Protein AF-A0A0W8D5J4-F1 (afdb_monomer_lite)

pLDDT: mean 82.24, std 21.21, range [25.16, 98.38]

InterPro domains:
  IPR007214 YbaK/aminoacyl-tRNA synthetase-associated domain [PF04073] (29-161)
  IPR036754 YbaK/aminoacyl-tRNA synthetase-associated domain superfamily [G3DSA:3.90.960.10] (4-179)
  IPR036754 YbaK/aminoacyl-tRNA synthetase-associated domain superfamily [SSF55826] (12-174)
  IPR040285 Prolyl-tRNA editing protein ProX/PRXD1 [PTHR31423] (13-216)
  IPR045864 Class II Aminoacyl-tRNA synthetase/Biotinyl protein ligase (BPL) and lipoyl protein ligase (LPL) [G3DSA:3.30.930.10] (197-295)
  IPR045864 Class II Aminoacyl-tRNA synthetase/Biotinyl protein ligase (BPL) and lipoyl protein ligase (LPL) [SSF55681] (216-292)

Secondary structure (DSSP, 8-state):
-PPPPHHHHHHHHHHHHHHTT--EEEEE-----SHHHHHHHHTTSSSEE-EEEEEEETTTEEEEEEE-TT----HHHHHHHHHHTT-S-S----EEPPHHHIIIII---TT---GGGGGG-TT--EEEEEEHHHHTSSEEEE-SSSTTEEEEEEHHHHHHHHHHTT---EEE-SSS-------------PPP----------------S-SS-TTT-HHHHHHHHHHHTTSEEE-SSTT-EEE-HHHHHHHHHHHHHHHHHHHHTT-------S---HHHHHHTTTT-TT-------

Organism: Phytophthora nicotianae (NCBI:txid4792)

Sequence (297 aa):
MATLDKSVADVEVAAALTSLSIAYEKHEHRELPTTEDVIAELSHLPGLSTKNLVFKDKKEGLFLVTAAPTTVVDTKKLGARLHAAGIGGKKWNLRFATEDVLANTLKVTKGSVSPLCVMHDAKNEVRFVLDKALLDTTQVNCHPLRNDQTYSIKSDDLLKFVKHYNHEPIVVDFAAQTEEPSAATEKTKAPKAKKEEKKKPVEQKANEGMSVTKKENFADWYTDAITKSGMIDYYDVSGCYILRPYSYEIWERVQQFLDRNLKAIGVKNCYFPMFVTKEKLEKEKDHLEGLPPKWPG

Structure (mmCIF, N/CA/C/O backbone):
data_AF-A0A0W8D5J4-F1
#
_entry.id   AF-A0A0W8D5J4-F1
#
loop_
_atom_site.group_PDB
_atom_site.id
_atom_site.type_symbol
_atom_site.label_atom_id
_atom_site.label_alt_id
_atom_site.label_comp_id
_atom_site.label_asym_id
_atom_site.label_entity_id
_atom_site.label_seq_id
_atom_site.pdbx_PDB_ins_code
_atom_site.Cartn_x
_atom_site.Cartn_y
_atom_site.Cartn_z
_atom_site.occupancy
_atom_site.B_iso_or_equiv
_atom_site.auth_seq_id
_atom_site.auth_comp_id
_atom_site.auth_asym_id
_atom_site.auth_atom_id
_atom_site.pdbx_PDB_model_num
ATOM 1 N N . MET A 1 1 ? 12.040 16.976 1.560 1.00 51.62 1 MET A N 1
ATOM 2 C CA . MET A 1 1 ? 11.360 17.213 2.856 1.00 51.62 1 MET A CA 1
ATOM 3 C C . MET A 1 1 ? 11.409 15.922 3.660 1.00 51.62 1 MET A C 1
ATOM 5 O O . MET A 1 1 ? 11.516 14.872 3.043 1.00 51.62 1 MET A O 1
ATOM 9 N N . ALA A 1 2 ? 11.405 15.996 4.992 1.00 61.75 2 ALA A N 1
ATOM 10 C CA . ALA A 1 2 ? 11.472 14.816 5.859 1.00 61.75 2 ALA A CA 1
ATOM 11 C C . ALA A 1 2 ? 10.090 14.157 6.012 1.00 61.75 2 ALA A C 1
ATOM 13 O O . ALA A 1 2 ? 9.075 14.853 6.014 1.00 61.75 2 ALA A O 1
ATOM 14 N N . THR A 1 3 ? 10.060 12.829 6.127 1.00 71.38 3 THR A N 1
ATOM 15 C CA . THR A 1 3 ? 8.864 12.062 6.506 1.00 71.38 3 THR A CA 1
ATOM 16 C C . THR A 1 3 ? 8.499 12.320 7.964 1.00 71.38 3 THR A C 1
ATOM 18 O O . THR A 1 3 ? 9.352 12.739 8.749 1.00 71.38 3 THR A O 1
ATOM 21 N N . LEU A 1 4 ? 7.242 12.070 8.330 1.00 76.81 4 LEU A N 1
ATOM 22 C CA . LEU A 1 4 ? 6.790 12.258 9.707 1.00 76.81 4 LEU A CA 1
ATOM 23 C C . LEU A 1 4 ? 7.476 11.279 10.662 1.00 76.81 4 LEU A C 1
ATOM 25 O O . LEU A 1 4 ? 7.650 10.100 10.353 1.00 76.81 4 LEU A O 1
ATOM 29 N N . ASP A 1 5 ? 7.843 11.786 11.837 1.00 85.94 5 ASP A N 1
ATOM 30 C CA . ASP A 1 5 ? 8.209 10.945 12.970 1.00 85.94 5 ASP A CA 1
ATOM 31 C C . ASP A 1 5 ? 6.976 10.166 13.451 1.00 85.94 5 ASP A C 1
ATOM 33 O O . ASP A 1 5 ? 5.854 10.677 13.424 1.00 85.94 5 ASP A O 1
ATOM 37 N N . LYS A 1 6 ? 7.181 8.933 13.922 1.00 84.75 6 LYS A N 1
ATOM 38 C CA . LYS A 1 6 ? 6.097 8.047 14.361 1.00 84.75 6 LYS A CA 1
ATOM 39 C C . LYS A 1 6 ? 5.224 8.661 15.468 1.00 84.75 6 LYS A C 1
ATOM 41 O O . LYS A 1 6 ? 4.015 8.441 15.486 1.00 84.75 6 LYS A O 1
ATOM 46 N N . SER A 1 7 ? 5.813 9.413 16.399 1.00 82.38 7 SER A N 1
ATOM 47 C CA . SER A 1 7 ? 5.063 10.076 17.476 1.00 82.38 7 SER A CA 1
ATOM 48 C C . SER A 1 7 ? 4.185 11.211 16.950 1.00 82.38 7 SER A C 1
ATOM 50 O O . SER A 1 7 ? 3.049 11.361 17.390 1.00 82.38 7 SER A O 1
ATOM 52 N N . VAL A 1 8 ? 4.677 11.957 15.959 1.00 89.06 8 VAL A N 1
ATOM 53 C CA . VAL A 1 8 ? 3.930 13.045 15.316 1.00 89.06 8 VAL A CA 1
ATOM 54 C C . VAL A 1 8 ? 2.792 12.478 14.469 1.00 89.06 8 VAL A C 1
ATOM 56 O O . VAL A 1 8 ? 1.669 12.960 14.566 1.00 89.06 8 VAL A O 1
ATOM 59 N N . ALA A 1 9 ? 3.059 11.409 13.716 1.00 89.38 9 ALA A N 1
ATOM 60 C CA . ALA A 1 9 ? 2.069 10.695 12.914 1.00 89.38 9 ALA A CA 1
ATOM 61 C C . ALA A 1 9 ? 0.840 10.250 13.733 1.00 89.38 9 ALA A C 1
ATOM 63 O O . ALA A 1 9 ? -0.290 10.534 13.340 1.00 89.38 9 ALA A O 1
ATOM 64 N N . ASP A 1 10 ? 1.060 9.608 14.888 1.00 90.06 10 ASP A N 1
ATOM 65 C CA . ASP A 1 10 ? -0.017 9.135 15.776 1.00 90.06 10 ASP A CA 1
ATOM 66 C C . ASP A 1 10 ? -0.898 10.304 16.258 1.00 90.06 10 ASP A C 1
ATOM 68 O O . ASP A 1 10 ? -2.124 10.257 16.168 1.00 90.06 10 ASP A O 1
ATOM 72 N N . VAL A 1 11 ? -0.266 11.398 16.698 1.00 93.69 11 VAL A N 1
ATOM 73 C CA . VAL A 1 11 ? -0.964 12.593 17.196 1.00 93.69 11 VAL A CA 1
ATOM 74 C C . VAL A 1 11 ? -1.754 13.293 16.089 1.00 93.69 11 VAL A C 1
ATOM 76 O O . VAL A 1 11 ? -2.905 13.671 16.310 1.00 93.69 11 VAL A O 1
ATOM 79 N N . GLU A 1 12 ? -1.166 13.463 14.903 1.00 95.62 12 GLU A N 1
ATOM 80 C CA . GLU A 1 12 ? -1.829 14.114 13.768 1.00 95.62 12 GLU A CA 1
ATOM 81 C C . GLU A 1 12 ? -3.056 13.321 13.303 1.00 95.62 12 GLU A C 1
ATOM 83 O O . GLU A 1 12 ? -4.129 13.901 13.121 1.00 95.62 12 GLU A O 1
ATOM 88 N N . VAL A 1 13 ? -2.936 11.995 13.179 1.00 96.81 13 VAL A N 1
ATOM 89 C CA . VAL A 1 13 ? -4.056 11.125 12.792 1.00 96.81 13 VAL A CA 1
ATOM 90 C C . VAL A 1 13 ? -5.159 11.140 13.848 1.00 96.81 13 VAL A C 1
ATOM 92 O O . VAL A 1 13 ? -6.331 11.320 13.511 1.00 96.81 13 VAL A O 1
ATOM 95 N N . ALA A 1 14 ? -4.807 10.998 15.128 1.00 96.81 14 ALA A N 1
ATOM 96 C CA . ALA A 1 14 ? -5.767 11.052 16.226 1.00 96.81 14 ALA A CA 1
ATOM 97 C C . ALA A 1 14 ? -6.532 12.386 16.256 1.00 96.81 14 ALA A C 1
ATOM 99 O O . ALA A 1 14 ? -7.757 12.405 16.429 1.00 96.81 14 ALA A O 1
ATOM 100 N N . ALA A 1 15 ? -5.829 13.505 16.049 1.00 97.50 15 ALA A N 1
ATOM 101 C CA . ALA A 1 15 ? -6.429 14.833 15.977 1.00 97.50 15 ALA A CA 1
ATOM 102 C C . ALA A 1 15 ? -7.377 14.967 14.774 1.00 97.50 15 ALA A C 1
ATOM 104 O O . ALA A 1 15 ? -8.493 15.469 14.930 1.00 97.50 15 ALA A O 1
ATOM 105 N N . ALA A 1 16 ? -6.977 14.467 13.600 1.00 97.81 16 ALA A N 1
ATOM 106 C CA . ALA A 1 16 ? -7.809 14.459 12.401 1.00 97.81 16 ALA A CA 1
ATOM 107 C C . ALA A 1 16 ? -9.109 13.667 12.611 1.00 97.81 16 ALA A C 1
ATOM 109 O O . ALA A 1 16 ? -10.197 14.206 12.402 1.00 97.81 16 ALA A O 1
ATOM 110 N N . LEU A 1 17 ? -9.025 12.428 13.107 1.00 98.00 17 LEU A N 1
ATOM 111 C CA . LEU A 1 17 ? -10.203 11.597 13.390 1.00 98.00 17 LEU A CA 1
ATOM 112 C C . LEU A 1 17 ? -11.131 12.256 14.420 1.00 98.00 17 LEU A C 1
ATOM 114 O O . LEU A 1 17 ? -12.344 12.323 14.209 1.00 98.00 17 LEU A O 1
ATOM 118 N N . THR A 1 18 ? -10.561 12.831 15.482 1.00 97.75 18 THR A N 1
ATOM 119 C CA . THR A 1 18 ? -11.323 13.554 16.513 1.00 97.75 18 THR A CA 1
ATOM 120 C C . THR A 1 18 ? -12.059 14.760 15.926 1.00 97.75 18 THR A C 1
ATOM 122 O O . THR A 1 18 ? -13.250 14.933 16.181 1.00 97.75 18 THR A O 1
ATOM 125 N N . SER A 1 19 ? -11.392 15.563 15.088 1.00 97.88 19 SER A N 1
ATOM 126 C CA . SER A 1 19 ? -11.999 16.736 14.434 1.00 97.88 19 SER A CA 1
ATOM 127 C C . SER A 1 19 ? -13.197 16.379 13.547 1.00 97.88 19 SER A C 1
ATOM 129 O O . SER A 1 19 ? -14.119 17.177 13.388 1.00 97.88 19 SER A O 1
ATOM 131 N N . LEU A 1 20 ? -13.221 15.149 13.026 1.00 97.94 20 LEU A N 1
ATOM 132 C CA . LEU A 1 20 ? -14.300 14.619 12.198 1.00 97.94 20 LEU A CA 1
ATOM 133 C C . LEU A 1 20 ? -15.342 13.841 13.000 1.00 97.94 20 LEU A C 1
ATOM 135 O O . LEU A 1 20 ? -16.300 13.336 12.412 1.00 97.94 20 LEU A O 1
ATOM 139 N N . SER A 1 21 ? -15.195 13.755 14.325 1.00 97.94 21 SER A N 1
ATOM 140 C CA . SER A 1 21 ? -16.027 12.910 15.188 1.00 97.94 21 SER A CA 1
ATOM 141 C C . SER A 1 21 ? -16.046 11.448 14.720 1.00 97.94 21 SER A C 1
ATOM 143 O O . SER A 1 21 ? -17.102 10.818 14.680 1.00 97.94 21 SER A O 1
ATOM 145 N N . ILE A 1 22 ? -14.888 10.934 14.301 1.00 98.19 22 ILE A N 1
ATOM 146 C CA . ILE A 1 22 ? -14.688 9.530 13.937 1.00 98.19 22 ILE A CA 1
ATOM 147 C C . ILE A 1 22 ? -14.129 8.802 15.158 1.00 98.19 22 ILE A C 1
ATOM 149 O O . ILE A 1 22 ? -13.057 9.144 15.659 1.00 98.19 22 ILE A O 1
ATOM 153 N N . ALA A 1 23 ? -14.867 7.803 15.638 1.00 97.25 23 ALA A N 1
ATOM 154 C CA . ALA A 1 23 ? -14.398 6.931 16.706 1.00 97.25 23 ALA A CA 1
ATOM 155 C C . ALA A 1 23 ? -13.373 5.930 16.159 1.00 97.25 23 ALA A C 1
ATOM 157 O O . ALA A 1 23 ? -13.531 5.422 15.047 1.00 97.25 23 ALA A O 1
ATOM 158 N N . TYR 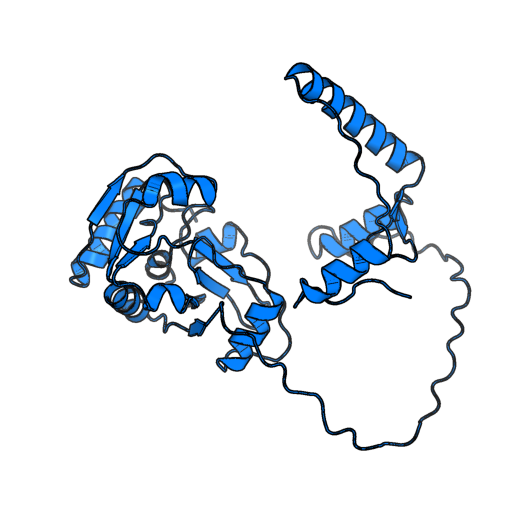A 1 24 ? -12.345 5.636 16.951 1.00 97.50 24 TYR A N 1
ATOM 159 C CA . TYR A 1 24 ? -11.328 4.651 16.609 1.00 97.50 24 TYR A CA 1
ATOM 160 C C . TYR A 1 24 ? -10.867 3.881 17.847 1.00 97.50 24 TYR A C 1
ATOM 162 O O . TYR A 1 24 ? -10.867 4.423 18.954 1.00 97.50 24 TYR A O 1
ATOM 170 N N . GLU A 1 25 ? -10.447 2.633 17.651 1.00 97.19 25 GLU A N 1
ATOM 171 C CA . GLU A 1 25 ? -9.725 1.855 18.663 1.00 97.19 25 GLU A CA 1
ATOM 172 C C . GLU A 1 25 ? -8.254 1.736 18.263 1.00 97.19 25 GLU A C 1
ATOM 174 O O . GLU A 1 25 ? -7.928 1.526 17.093 1.00 97.19 25 GLU A O 1
ATOM 179 N N . LYS A 1 26 ? -7.357 1.901 19.236 1.00 96.12 26 LYS A N 1
ATOM 180 C CA . LYS A 1 26 ? -5.909 1.846 19.032 1.00 96.12 26 LYS A CA 1
ATOM 181 C C . LYS A 1 26 ? -5.364 0.503 19.507 1.00 96.12 26 LYS A C 1
ATOM 183 O O . LYS A 1 26 ? -5.584 0.115 20.652 1.00 96.12 26 LYS A O 1
ATOM 188 N N . HIS A 1 27 ? -4.583 -0.147 18.651 1.00 95.19 27 HIS A N 1
ATOM 189 C CA . HIS A 1 27 ? -3.898 -1.404 18.938 1.00 95.19 27 HIS A CA 1
ATOM 190 C C . HIS A 1 27 ? -2.399 -1.242 18.687 1.00 95.19 27 HIS A C 1
ATOM 192 O O . HIS A 1 27 ? -1.981 -0.860 17.592 1.00 95.19 27 HIS A O 1
ATOM 198 N N . GLU A 1 28 ? -1.585 -1.521 19.701 1.00 94.25 28 GLU A N 1
ATOM 199 C CA . GLU A 1 28 ? -0.125 -1.507 19.582 1.00 94.25 28 GLU A CA 1
ATOM 200 C C . GLU A 1 28 ? 0.393 -2.903 19.254 1.00 94.25 28 GLU A C 1
ATOM 202 O O . GLU A 1 28 ? -0.108 -3.898 19.779 1.00 94.25 28 GLU A O 1
ATOM 207 N N . HIS A 1 29 ? 1.396 -2.974 18.386 1.00 92.62 29 HIS A N 1
ATOM 208 C CA . HIS A 1 29 ? 2.019 -4.230 17.991 1.00 92.62 29 HIS A CA 1
ATOM 209 C C . HIS A 1 29 ? 3.463 -3.988 17.537 1.00 92.62 29 HIS A C 1
ATOM 211 O O . HIS A 1 29 ? 3.902 -2.857 17.334 1.00 92.62 29 HIS A O 1
ATOM 217 N N . ARG A 1 30 ? 4.246 -5.054 17.375 1.00 91.06 30 ARG A N 1
ATOM 218 C CA . ARG A 1 30 ? 5.572 -4.932 16.742 1.00 91.06 30 ARG A CA 1
ATOM 219 C C . ARG A 1 30 ? 5.418 -4.629 15.250 1.00 91.06 30 ARG A C 1
ATOM 221 O O . ARG A 1 30 ? 4.353 -4.830 14.682 1.00 91.06 30 ARG A O 1
ATOM 228 N N . GLU A 1 31 ? 6.482 -4.202 14.581 1.00 90.38 31 GLU A N 1
ATOM 229 C CA . GLU A 1 31 ? 6.434 -4.042 13.123 1.00 90.38 31 GLU A CA 1
ATOM 230 C C . GLU A 1 31 ? 6.192 -5.392 12.426 1.00 90.38 31 GLU A C 1
ATOM 232 O O . GLU A 1 31 ? 6.879 -6.375 12.717 1.00 90.38 31 GLU A O 1
ATOM 237 N N . LEU A 1 32 ? 5.221 -5.425 11.505 1.00 86.62 32 LEU A N 1
ATOM 238 C CA . LEU A 1 32 ? 4.779 -6.627 10.785 1.00 86.62 32 LEU A CA 1
ATOM 239 C C . LEU A 1 32 ? 5.198 -6.522 9.311 1.00 86.62 32 LEU A C 1
ATOM 241 O O . LEU A 1 32 ? 4.513 -5.868 8.522 1.00 86.62 32 LEU A O 1
ATOM 245 N N . PRO A 1 33 ? 6.352 -7.091 8.918 1.00 78.38 33 PRO A N 1
ATOM 246 C CA . PRO A 1 33 ? 6.926 -6.862 7.595 1.00 78.38 33 PRO A CA 1
ATOM 247 C C . PRO A 1 33 ? 6.212 -7.621 6.469 1.00 78.38 33 PRO A C 1
ATOM 249 O O . PRO A 1 33 ? 6.350 -7.234 5.305 1.00 78.38 33 PRO A O 1
ATOM 252 N N . THR A 1 34 ? 5.480 -8.696 6.779 1.00 82.88 34 THR A N 1
ATOM 253 C CA . THR A 1 34 ? 4.799 -9.534 5.780 1.00 82.88 34 THR A CA 1
ATOM 254 C C . THR A 1 34 ? 3.281 -9.522 5.939 1.00 82.88 34 THR A C 1
ATOM 256 O O . THR A 1 34 ? 2.738 -9.171 6.985 1.00 82.88 34 THR A O 1
ATOM 259 N N . THR A 1 35 ? 2.570 -9.912 4.876 1.00 78.56 35 THR A N 1
ATOM 260 C CA . THR A 1 35 ? 1.102 -10.031 4.919 1.00 78.56 35 THR A CA 1
ATOM 261 C C . THR A 1 35 ? 0.680 -11.151 5.869 1.00 78.56 35 THR A C 1
ATOM 263 O O . THR A 1 35 ? -0.319 -11.031 6.573 1.00 78.56 35 THR A O 1
ATOM 266 N N . GLU A 1 36 ? 1.467 -12.220 5.917 1.00 84.69 36 GLU A N 1
ATOM 267 C CA . GLU A 1 36 ? 1.295 -13.357 6.807 1.00 84.69 36 GLU A CA 1
ATOM 268 C C . GLU A 1 36 ? 1.414 -12.934 8.277 1.00 84.69 36 GLU A C 1
ATOM 270 O O . GLU A 1 36 ? 0.565 -13.322 9.078 1.00 84.69 36 GLU A O 1
ATOM 275 N N . ASP A 1 37 ? 2.388 -12.081 8.616 1.00 86.00 37 ASP A N 1
ATOM 276 C CA . ASP A 1 37 ? 2.539 -11.530 9.972 1.00 86.00 37 ASP A CA 1
ATOM 277 C C . ASP A 1 37 ? 1.325 -10.679 10.371 1.00 86.00 37 ASP A C 1
ATOM 279 O O . ASP A 1 37 ? 0.801 -10.824 11.474 1.00 86.00 37 ASP A O 1
ATOM 283 N N . VAL A 1 38 ? 0.836 -9.832 9.455 1.00 84.94 38 VAL A N 1
ATOM 284 C CA . VAL A 1 38 ? -0.368 -9.007 9.667 1.00 84.94 38 VAL A CA 1
ATOM 285 C C . VAL A 1 38 ? -1.589 -9.877 9.951 1.00 84.94 38 VAL A C 1
ATOM 287 O O . VAL A 1 38 ? -2.331 -9.605 10.892 1.00 84.94 38 VAL A O 1
ATOM 290 N N . ILE A 1 39 ? -1.801 -10.935 9.167 1.00 85.38 39 ILE A N 1
ATOM 291 C CA . ILE A 1 39 ? -2.929 -11.852 9.367 1.00 85.38 39 ILE A CA 1
ATOM 292 C C . ILE A 1 39 ? -2.773 -12.607 10.692 1.00 85.38 39 ILE A C 1
ATOM 294 O O . ILE A 1 39 ? -3.728 -12.701 11.461 1.00 85.38 39 ILE A O 1
ATOM 298 N N . ALA A 1 40 ? -1.583 -13.130 10.985 1.00 88.88 40 ALA A N 1
ATOM 299 C CA . ALA A 1 40 ? -1.342 -13.901 12.198 1.00 88.88 40 ALA A CA 1
ATOM 300 C C . ALA A 1 40 ? -1.547 -13.063 13.469 1.00 88.88 40 ALA A C 1
ATOM 302 O O . ALA A 1 40 ? -2.176 -13.532 14.414 1.00 88.88 40 ALA A O 1
ATOM 303 N N . GLU A 1 41 ? -1.049 -11.825 13.486 1.00 89.62 41 GLU A N 1
ATOM 304 C CA . GLU A 1 41 ? -1.069 -10.983 14.682 1.00 89.62 41 GLU A CA 1
ATOM 305 C C . GLU A 1 41 ? -2.395 -10.232 14.848 1.00 89.62 41 GLU A C 1
ATOM 307 O O . GLU A 1 41 ? -2.874 -10.100 15.971 1.00 89.62 41 GLU A O 1
ATOM 312 N N . LEU A 1 42 ? -3.036 -9.793 13.757 1.00 90.50 42 LEU A N 1
ATOM 313 C CA . LEU A 1 42 ? -4.210 -8.908 13.810 1.00 90.50 42 LEU A CA 1
ATOM 314 C C . LEU A 1 42 ? -5.546 -9.586 13.461 1.00 90.50 42 LEU A C 1
ATOM 316 O O . LEU A 1 42 ? -6.578 -8.928 13.524 1.00 90.50 42 LEU A O 1
ATOM 320 N N . SER A 1 43 ? -5.575 -10.886 13.140 1.00 88.44 43 SER A N 1
ATOM 321 C CA . SER A 1 43 ? -6.825 -11.617 12.817 1.00 88.44 43 SER A CA 1
ATOM 322 C C . SER A 1 43 ? -7.861 -11.662 13.944 1.00 88.44 43 SER A C 1
ATOM 324 O O . SER A 1 43 ? -9.025 -11.964 13.691 1.00 88.44 43 SER A O 1
ATOM 326 N N . HIS A 1 44 ? -7.455 -11.376 15.182 1.00 90.69 44 HIS A N 1
ATOM 327 C CA . HIS A 1 44 ? -8.359 -11.271 16.325 1.00 90.69 44 HIS A CA 1
ATOM 328 C C . HIS A 1 44 ? -9.168 -9.962 16.330 1.00 90.69 44 HIS A C 1
ATOM 330 O O . HIS A 1 44 ? -10.170 -9.875 17.041 1.00 90.69 44 HIS A O 1
ATOM 336 N N . LEU A 1 45 ? -8.739 -8.947 15.570 1.00 92.19 45 LEU A N 1
ATOM 337 C CA . LEU A 1 45 ? -9.458 -7.685 15.440 1.00 92.19 45 LEU A CA 1
ATOM 338 C C . LEU A 1 45 ? -10.662 -7.855 14.506 1.00 92.19 45 LEU A C 1
ATOM 340 O O . LEU A 1 45 ? -10.546 -8.515 13.470 1.00 92.19 45 LEU A O 1
ATOM 344 N N . PRO A 1 46 ? -11.819 -7.252 14.826 1.00 92.00 46 PRO A N 1
ATOM 345 C CA . PRO A 1 46 ? -12.969 -7.293 13.938 1.00 92.00 46 PRO A CA 1
ATOM 346 C C . PRO A 1 46 ? -12.677 -6.553 12.624 1.00 92.00 46 PRO A C 1
ATOM 348 O O . PRO A 1 46 ? -11.906 -5.593 12.579 1.00 92.00 46 PRO A O 1
ATOM 351 N N . GLY A 1 47 ? -13.326 -6.994 11.546 1.00 92.62 47 GLY A N 1
ATOM 352 C CA . GLY A 1 47 ? -13.169 -6.379 10.231 1.00 92.62 47 GLY A CA 1
ATOM 353 C C . GLY A 1 47 ? -11.945 -6.866 9.454 1.00 92.62 47 GLY A C 1
ATOM 354 O O . GLY A 1 47 ? -11.435 -7.960 9.691 1.00 92.62 47 GLY A O 1
ATOM 355 N N . LEU A 1 48 ? -11.495 -6.068 8.482 1.00 94.12 48 LEU A N 1
ATOM 356 C CA . LEU A 1 48 ? -10.347 -6.405 7.634 1.00 94.12 48 LEU A CA 1
ATOM 357 C C . LEU A 1 48 ? -9.215 -5.391 7.776 1.00 94.12 48 LEU A C 1
ATOM 359 O O . LEU A 1 48 ? -9.415 -4.181 7.673 1.00 94.12 48 LEU A O 1
ATOM 363 N N . SER A 1 49 ? -7.993 -5.899 7.936 1.00 95.00 49 SER A N 1
ATOM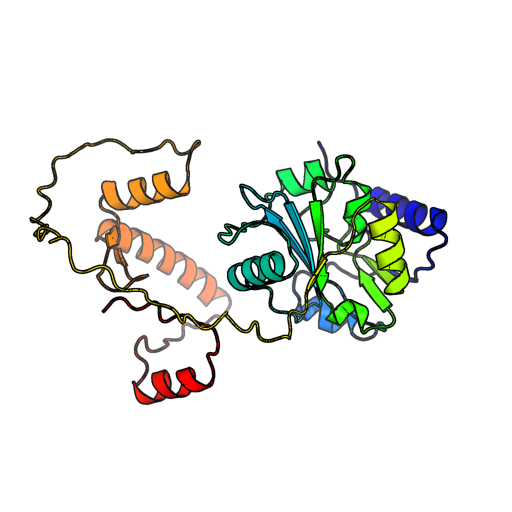 364 C CA . SER A 1 49 ? -6.788 -5.080 7.804 1.00 95.00 49 SER A CA 1
ATOM 365 C C . SER A 1 49 ? -6.606 -4.592 6.372 1.00 95.00 49 SER A C 1
ATOM 367 O O . SER A 1 49 ? -6.988 -5.256 5.413 1.00 95.00 49 SER A O 1
ATOM 369 N N . THR A 1 50 ? -5.991 -3.430 6.212 1.00 95.31 50 THR A N 1
ATOM 370 C CA . THR A 1 50 ? -5.734 -2.838 4.899 1.00 95.31 50 THR A CA 1
ATOM 371 C C . THR A 1 50 ? -4.280 -3.023 4.491 1.00 95.31 50 THR A C 1
ATOM 373 O O . THR A 1 50 ? -3.364 -2.848 5.292 1.00 95.31 50 THR A O 1
ATOM 376 N N . LYS A 1 51 ? -4.056 -3.322 3.212 1.00 94.12 51 LYS A N 1
ATOM 377 C CA . LYS A 1 51 ? -2.768 -3.115 2.552 1.00 94.12 51 LYS A CA 1
ATOM 378 C C . LYS A 1 51 ? -2.887 -1.986 1.546 1.00 94.12 51 LYS A C 1
ATOM 380 O O . LYS A 1 51 ? -3.927 -1.808 0.912 1.00 94.12 51 LYS A O 1
ATOM 385 N N . ASN A 1 52 ? -1.797 -1.249 1.383 1.00 96.25 52 ASN A N 1
ATOM 386 C CA . ASN A 1 52 ? -1.801 -0.009 0.625 1.00 96.25 52 ASN A CA 1
ATOM 387 C C . ASN A 1 52 ? -0.675 -0.007 -0.404 1.00 96.25 52 ASN A C 1
ATOM 389 O O . ASN A 1 52 ? 0.491 -0.229 -0.074 1.00 96.25 52 ASN A O 1
ATOM 393 N N . LEU A 1 53 ? -1.031 0.238 -1.662 1.00 96.25 53 LEU A N 1
ATOM 394 C CA . LEU A 1 53 ? -0.112 0.267 -2.794 1.00 96.25 53 LEU A CA 1
ATOM 395 C C . LEU A 1 53 ? -0.236 1.621 -3.482 1.00 96.25 53 LEU A C 1
ATOM 397 O O . LEU A 1 53 ? -1.329 2.009 -3.886 1.00 96.25 53 LEU A O 1
ATOM 401 N N . VAL A 1 54 ? 0.881 2.327 -3.652 1.00 97.56 54 VAL A N 1
ATOM 402 C CA . VAL A 1 54 ? 0.887 3.593 -4.390 1.00 97.56 54 VAL A CA 1
ATOM 403 C C . VAL A 1 54 ? 1.481 3.370 -5.770 1.00 97.56 54 VAL A C 1
ATOM 405 O O . VAL A 1 54 ? 2.650 2.996 -5.905 1.00 97.56 54 VAL A O 1
ATOM 408 N N . PHE A 1 55 ? 0.674 3.613 -6.796 1.00 97.38 55 PHE A N 1
ATOM 409 C CA . PHE A 1 55 ? 1.086 3.549 -8.188 1.00 97.38 55 PHE A CA 1
ATOM 410 C C . PHE A 1 55 ? 1.151 4.939 -8.811 1.00 97.38 55 PHE A C 1
ATOM 412 O O . PHE A 1 55 ? 0.455 5.868 -8.414 1.00 97.38 55 PHE A O 1
ATOM 419 N N . LYS A 1 56 ? 1.984 5.060 -9.835 1.00 96.19 56 LYS A N 1
ATOM 420 C CA . LYS A 1 56 ? 2.109 6.216 -10.705 1.00 96.19 56 LYS A CA 1
ATOM 421 C C . LYS A 1 56 ? 1.928 5.767 -12.143 1.00 96.19 56 LYS A C 1
ATOM 423 O O . LYS A 1 56 ? 2.638 4.876 -12.613 1.00 96.19 56 LYS A O 1
ATOM 428 N N . ASP A 1 57 ? 1.017 6.422 -12.842 1.00 95.25 57 ASP A N 1
ATOM 429 C CA . ASP A 1 57 ? 0.931 6.401 -14.294 1.00 95.25 57 ASP A CA 1
ATOM 430 C C . ASP A 1 57 ? 1.485 7.718 -14.863 1.00 95.25 57 ASP A C 1
ATOM 432 O O . ASP A 1 57 ? 1.404 8.778 -14.241 1.00 95.25 57 ASP A O 1
ATOM 436 N N . LYS A 1 58 ? 2.075 7.666 -16.062 1.00 90.81 58 LYS A N 1
ATOM 437 C CA . LYS A 1 58 ? 2.660 8.852 -16.709 1.00 90.81 58 LYS A CA 1
ATOM 438 C C . LYS A 1 58 ? 1.605 9.893 -17.101 1.00 90.81 58 LYS A C 1
ATOM 440 O O . LYS A 1 58 ? 1.924 11.077 -17.137 1.00 90.81 58 LYS A O 1
ATOM 445 N N . LYS A 1 59 ? 0.404 9.451 -17.470 1.00 91.88 59 LYS A N 1
ATOM 446 C CA . LYS A 1 59 ? -0.698 10.296 -17.944 1.00 91.88 59 LYS A CA 1
ATOM 447 C C . LYS A 1 59 ? -1.750 10.501 -16.868 1.00 91.88 59 LYS A C 1
ATOM 449 O O . LYS A 1 59 ? -2.241 11.610 -16.719 1.00 91.88 59 LYS A O 1
ATOM 454 N N . GLU A 1 60 ? -2.078 9.437 -16.142 1.00 93.12 60 GLU A N 1
ATOM 455 C CA . GLU A 1 60 ? -3.219 9.436 -15.223 1.00 93.12 60 GLU A CA 1
ATOM 456 C C . GLU A 1 60 ? -2.868 9.856 -13.788 1.00 93.12 60 GLU A C 1
ATOM 458 O O . GLU A 1 60 ? -3.771 10.050 -12.980 1.00 93.12 60 GLU A O 1
ATOM 463 N N . GLY A 1 61 ? -1.581 10.044 -13.476 1.00 94.12 61 GLY A N 1
ATOM 464 C CA . GLY A 1 61 ? -1.136 10.571 -12.185 1.00 94.12 61 GLY A CA 1
ATOM 465 C C . GLY A 1 61 ? -0.913 9.494 -11.125 1.00 94.12 61 GLY A C 1
ATOM 466 O O . GLY A 1 61 ? -0.462 8.388 -11.437 1.00 94.12 61 GLY A O 1
ATOM 467 N N . LEU A 1 62 ? -1.146 9.849 -9.860 1.00 97.25 62 LEU A N 1
ATOM 468 C CA . LEU A 1 62 ? -0.904 8.983 -8.707 1.00 97.25 62 LEU A CA 1
ATOM 469 C C . LEU A 1 62 ? -2.184 8.280 -8.259 1.00 97.25 62 LEU A C 1
ATOM 471 O O . LEU A 1 62 ? -3.269 8.852 -8.297 1.00 97.25 62 LEU A O 1
ATOM 475 N N . PHE A 1 63 ? -2.032 7.044 -7.798 1.00 98.00 63 PHE A N 1
ATOM 476 C CA . PHE A 1 63 ? -3.114 6.205 -7.303 1.00 98.00 63 PHE A CA 1
ATOM 477 C C . PHE A 1 63 ? -2.714 5.592 -5.970 1.00 98.00 63 PHE A C 1
ATOM 479 O O . PHE A 1 63 ? -1.691 4.911 -5.906 1.00 98.00 63 PHE A O 1
ATOM 486 N N . LEU A 1 64 ? -3.526 5.789 -4.935 1.00 98.38 64 LEU A N 1
ATOM 487 C CA . LEU A 1 64 ? -3.428 5.059 -3.673 1.00 98.38 64 LEU A CA 1
ATOM 488 C C . LEU A 1 64 ? -4.489 3.964 -3.684 1.00 98.38 64 LEU A C 1
ATOM 490 O O . LEU A 1 64 ? -5.677 4.259 -3.629 1.00 98.38 64 LEU A O 1
ATOM 494 N N . VAL A 1 65 ? -4.050 2.714 -3.795 1.00 98.19 65 VAL A N 1
ATOM 495 C CA . VAL A 1 65 ? -4.912 1.532 -3.796 1.00 98.19 65 VAL A CA 1
ATOM 496 C C . VAL A 1 65 ? -4.924 0.926 -2.402 1.00 98.19 65 VAL A C 1
ATOM 498 O O . VAL A 1 65 ? -3.903 0.403 -1.953 1.00 98.19 65 VAL A O 1
ATOM 501 N N . THR A 1 66 ? -6.080 0.969 -1.750 1.00 98.06 66 THR A N 1
ATOM 502 C CA . THR A 1 66 ? -6.336 0.369 -0.439 1.00 98.06 66 THR A CA 1
ATOM 503 C C . THR A 1 66 ? -7.172 -0.893 -0.624 1.00 98.06 66 THR A C 1
ATOM 505 O O . THR A 1 66 ? -8.292 -0.830 -1.131 1.00 98.06 66 THR A O 1
ATOM 508 N N . ALA A 1 67 ? -6.617 -2.046 -0.245 1.00 96.50 67 ALA A N 1
ATOM 509 C CA . ALA A 1 67 ? -7.226 -3.359 -0.457 1.00 96.50 67 ALA A CA 1
ATOM 510 C C . ALA A 1 67 ? -7.086 -4.280 0.760 1.00 96.50 67 ALA A C 1
ATOM 512 O O . ALA A 1 67 ? -6.269 -4.015 1.644 1.00 96.50 67 ALA A O 1
ATOM 513 N N . ALA A 1 68 ? -7.855 -5.371 0.807 1.00 93.69 68 ALA A N 1
ATOM 514 C CA . ALA A 1 68 ? -7.671 -6.394 1.837 1.00 93.69 68 ALA A CA 1
ATOM 515 C C . ALA A 1 68 ? -6.301 -7.092 1.681 1.00 93.69 68 ALA A C 1
ATOM 517 O O . ALA A 1 68 ? -5.740 -7.123 0.576 1.00 93.69 68 ALA A O 1
ATOM 518 N N . PRO A 1 69 ? -5.727 -7.691 2.742 1.00 90.62 69 PRO A N 1
ATOM 519 C CA . PRO A 1 69 ? -4.349 -8.175 2.717 1.00 90.62 69 PRO A CA 1
ATOM 520 C C . PRO A 1 69 ? -4.178 -9.319 1.707 1.00 90.62 69 PRO A C 1
ATOM 522 O O . PRO A 1 69 ? -3.180 -9.382 0.988 1.00 90.62 69 PRO A O 1
ATOM 525 N N . THR A 1 70 ? -5.207 -10.150 1.551 1.00 89.19 70 THR A N 1
ATOM 526 C CA . THR A 1 70 ? -5.258 -11.281 0.615 1.00 89.19 70 THR A CA 1
ATOM 527 C C . THR A 1 70 ? -5.639 -10.892 -0.820 1.00 89.19 70 THR A C 1
ATOM 529 O O . THR A 1 70 ? -5.407 -11.678 -1.736 1.00 89.19 70 THR A O 1
ATOM 532 N N . THR A 1 71 ? -6.161 -9.683 -1.066 1.00 92.00 71 THR A N 1
ATOM 533 C CA . THR A 1 71 ? -6.595 -9.254 -2.408 1.00 92.00 71 THR A CA 1
ATOM 534 C C . THR A 1 71 ? -5.415 -9.145 -3.372 1.00 92.00 71 THR A C 1
ATOM 536 O O . THR A 1 71 ? -4.482 -8.373 -3.151 1.00 92.00 71 THR A O 1
ATOM 539 N N . VAL A 1 72 ? -5.441 -9.858 -4.497 1.00 91.19 72 VAL A N 1
ATOM 540 C CA . VAL A 1 72 ? -4.390 -9.744 -5.520 1.00 91.19 72 VAL A CA 1
ATOM 541 C C . VAL A 1 72 ? -4.631 -8.513 -6.399 1.00 91.19 72 VAL A C 1
ATOM 543 O O . VAL A 1 72 ? -5.638 -8.413 -7.102 1.00 91.19 72 VAL A O 1
ATOM 546 N N . VAL A 1 73 ? -3.674 -7.582 -6.401 1.00 92.44 73 VAL A N 1
ATOM 547 C CA . VAL A 1 73 ? -3.712 -6.362 -7.222 1.00 92.44 73 VAL A CA 1
ATOM 548 C C . VAL A 1 73 ? -2.757 -6.516 -8.407 1.00 92.44 73 VAL A C 1
ATOM 550 O O . VAL A 1 73 ? -1.564 -6.238 -8.305 1.00 92.44 73 VAL A O 1
ATOM 553 N N . ASP A 1 74 ? -3.288 -6.965 -9.544 1.00 91.44 74 ASP A N 1
ATOM 554 C CA . ASP A 1 74 ? -2.558 -7.006 -10.817 1.00 91.44 74 ASP A CA 1
ATOM 555 C C . ASP A 1 74 ? -2.645 -5.644 -11.521 1.00 91.44 74 ASP A C 1
ATOM 557 O O . ASP A 1 74 ? -3.735 -5.110 -11.725 1.00 91.44 74 ASP A O 1
ATOM 561 N N . THR A 1 75 ? -1.509 -5.071 -11.920 1.00 87.88 75 THR A N 1
ATOM 562 C CA . THR A 1 75 ? -1.456 -3.715 -12.491 1.00 87.88 75 THR A CA 1
ATOM 563 C C . THR A 1 75 ? -2.103 -3.598 -13.871 1.00 87.88 75 THR A C 1
ATOM 565 O O . THR A 1 75 ? -2.617 -2.532 -14.212 1.00 87.88 75 THR A O 1
ATOM 568 N N . LYS A 1 76 ? -2.132 -4.666 -14.677 1.00 84.81 76 LYS A N 1
ATOM 569 C CA . LYS A 1 76 ? -2.811 -4.651 -15.981 1.00 84.81 76 LYS A CA 1
ATOM 570 C C . LYS A 1 76 ? -4.320 -4.707 -15.797 1.00 84.81 76 LYS A C 1
ATOM 572 O O . LYS A 1 76 ? -5.031 -3.902 -16.398 1.00 84.81 76 LYS A O 1
ATOM 577 N N . LYS A 1 77 ? -4.794 -5.616 -14.936 1.00 91.50 77 LYS A N 1
ATOM 578 C CA . LYS A 1 77 ? -6.220 -5.730 -14.596 1.00 91.50 77 LYS A CA 1
ATOM 579 C C . LYS A 1 77 ? -6.710 -4.470 -13.888 1.00 91.50 77 LYS A C 1
ATOM 581 O O . LYS A 1 77 ? -7.794 -3.991 -14.196 1.00 91.50 77 LYS A O 1
ATOM 586 N N . LEU A 1 78 ? -5.901 -3.884 -13.003 1.00 92.31 78 LEU A N 1
ATOM 587 C CA . LEU A 1 78 ? -6.214 -2.622 -12.334 1.00 92.31 78 LEU A CA 1
ATOM 588 C C . LEU A 1 78 ? -6.430 -1.490 -13.344 1.00 92.31 78 LEU A C 1
ATOM 590 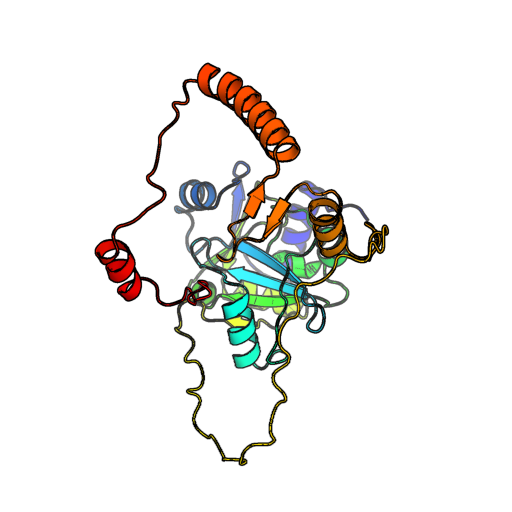O O . LEU A 1 78 ? -7.437 -0.802 -13.253 1.00 92.31 78 LEU A O 1
ATOM 594 N N . GLY A 1 79 ? -5.551 -1.330 -14.339 1.00 91.88 79 GLY A N 1
ATOM 595 C CA . GLY A 1 79 ? -5.756 -0.336 -15.398 1.00 91.88 79 GLY A CA 1
ATOM 596 C C . GLY A 1 79 ? -7.078 -0.536 -16.152 1.00 91.88 79 GLY A C 1
ATOM 597 O O . GLY A 1 79 ? -7.839 0.410 -16.341 1.00 91.88 79 GLY A O 1
ATOM 598 N N . ALA A 1 80 ? -7.401 -1.778 -16.526 1.00 90.12 80 ALA A N 1
ATOM 599 C CA . ALA A 1 80 ? -8.677 -2.095 -17.174 1.00 90.12 80 ALA A CA 1
ATOM 600 C C . ALA A 1 80 ? -9.890 -1.785 -16.274 1.00 90.12 80 ALA A C 1
ATOM 602 O O . ALA A 1 80 ? -10.858 -1.186 -16.739 1.00 90.12 80 ALA A O 1
ATOM 603 N N . ARG A 1 81 ? -9.816 -2.125 -14.980 1.00 91.38 81 ARG A N 1
ATOM 604 C CA . ARG A 1 81 ? -10.854 -1.831 -13.977 1.00 91.38 81 ARG A CA 1
ATOM 605 C C . ARG A 1 81 ? -11.045 -0.329 -13.768 1.00 91.38 81 ARG A C 1
ATOM 607 O O . ARG A 1 81 ? -12.178 0.133 -13.728 1.00 91.38 81 ARG A O 1
ATOM 614 N N . LEU A 1 82 ? -9.958 0.439 -13.705 1.00 92.00 82 LEU A N 1
ATOM 615 C CA . LEU A 1 82 ? -10.008 1.900 -13.612 1.00 92.00 82 LEU A CA 1
ATOM 616 C C . LEU A 1 82 ? -10.652 2.513 -14.861 1.00 92.00 82 LEU A C 1
ATOM 618 O O . LEU A 1 82 ? -11.511 3.380 -14.734 1.00 92.00 82 LEU A O 1
ATOM 622 N N . HIS A 1 83 ? -10.317 2.011 -16.053 1.00 90.94 83 HIS A N 1
ATOM 623 C CA . HIS A 1 83 ? -10.968 2.442 -17.290 1.00 90.94 83 HIS A CA 1
ATOM 624 C C . HIS A 1 83 ? -12.468 2.122 -17.308 1.00 90.94 83 HIS A C 1
ATOM 626 O O . HIS A 1 83 ? -13.267 2.976 -17.689 1.00 90.94 83 HIS A O 1
ATOM 632 N N . ALA A 1 84 ? -12.861 0.927 -16.855 1.00 88.00 84 ALA A N 1
ATOM 633 C CA . ALA A 1 84 ? -14.268 0.551 -16.711 1.00 88.00 84 ALA A CA 1
ATOM 634 C C . ALA A 1 84 ? -15.007 1.439 -15.691 1.00 88.00 84 ALA A C 1
ATOM 636 O O . ALA A 1 84 ? -16.174 1.759 -15.894 1.00 88.00 84 ALA A O 1
ATOM 637 N N . ALA A 1 85 ? -14.310 1.909 -14.652 1.00 87.12 85 ALA A N 1
ATOM 638 C CA . ALA A 1 85 ? -14.803 2.900 -13.695 1.00 87.12 85 ALA A CA 1
ATOM 639 C C . ALA A 1 85 ? -14.794 4.350 -14.236 1.00 87.12 85 ALA A C 1
ATOM 641 O O . ALA A 1 85 ? -15.000 5.294 -13.477 1.00 87.12 85 ALA A O 1
ATOM 642 N N . GLY A 1 86 ? -14.544 4.554 -15.536 1.00 87.88 86 GLY A N 1
ATOM 643 C CA . GLY A 1 86 ? -14.548 5.871 -16.180 1.00 87.88 86 GLY A CA 1
ATOM 644 C C . GLY A 1 86 ? -13.274 6.692 -15.963 1.00 87.88 86 GLY A C 1
ATOM 645 O O . GLY A 1 86 ? -13.231 7.869 -16.319 1.00 87.88 86 GLY A O 1
ATOM 646 N N . ILE A 1 87 ? -12.225 6.091 -15.400 1.00 90.62 87 ILE A N 1
ATOM 647 C CA . ILE A 1 87 ? -10.958 6.760 -15.120 1.00 90.62 87 ILE A CA 1
ATOM 648 C C . ILE A 1 87 ? -9.970 6.459 -16.243 1.00 90.62 87 ILE A C 1
ATOM 650 O O . ILE A 1 87 ? -9.653 5.309 -16.516 1.00 90.62 87 ILE A O 1
ATOM 654 N N . GLY A 1 88 ? -9.431 7.500 -16.870 1.00 86.94 88 GLY A N 1
ATOM 655 C CA . GLY A 1 88 ? -8.305 7.391 -17.794 1.00 86.94 88 GLY A CA 1
ATOM 656 C C . GLY A 1 88 ? -8.549 6.639 -19.108 1.00 86.94 88 GLY A C 1
ATOM 657 O O . GLY A 1 88 ? -9.668 6.297 -19.496 1.00 86.94 88 GLY A O 1
ATOM 658 N N . GLY A 1 89 ? -7.462 6.438 -19.856 1.00 81.94 89 GLY A N 1
ATOM 659 C CA . GLY A 1 89 ? -7.489 5.840 -21.196 1.00 81.94 89 GLY A CA 1
ATOM 660 C C . GLY A 1 89 ? -7.409 4.306 -21.247 1.00 81.94 89 GLY A C 1
ATOM 661 O O . GLY A 1 89 ? -7.299 3.612 -20.247 1.00 81.94 89 GLY A O 1
ATOM 662 N N . LYS A 1 90 ? -7.376 3.752 -22.467 1.00 80.50 90 LYS A N 1
ATOM 663 C CA . LYS A 1 90 ? -7.256 2.295 -22.708 1.00 80.50 90 LYS A CA 1
ATOM 664 C C . LYS A 1 90 ? -5.848 1.722 -22.489 1.00 80.50 90 LYS A C 1
ATOM 666 O O . LYS A 1 90 ? -5.653 0.515 -22.585 1.00 80.50 90 LYS A O 1
ATOM 671 N N . LYS A 1 91 ? -4.838 2.574 -22.290 1.00 88.00 91 LYS A N 1
ATOM 672 C CA . LYS A 1 91 ? -3.430 2.170 -22.162 1.00 88.00 91 LYS A CA 1
ATOM 673 C C . LYS A 1 91 ? -2.869 2.679 -20.847 1.00 88.00 91 LYS A C 1
ATOM 675 O O . LYS A 1 91 ? -2.785 3.889 -20.663 1.00 88.00 91 LYS A O 1
ATOM 680 N N . TRP A 1 92 ? -2.418 1.744 -20.021 1.00 91.12 92 TRP A N 1
ATOM 681 C CA . TRP A 1 92 ? -1.896 1.995 -18.684 1.00 91.12 92 TRP A CA 1
ATOM 682 C C . TRP A 1 92 ? -0.440 1.562 -18.567 1.00 91.12 92 TRP A C 1
ATOM 684 O O . TRP A 1 92 ? -0.027 0.557 -19.147 1.00 91.12 92 TRP A O 1
ATOM 694 N N . ASN A 1 93 ? 0.334 2.319 -17.799 1.00 92.12 93 ASN A N 1
ATOM 695 C CA . ASN A 1 93 ? 1.703 2.008 -17.404 1.00 92.12 93 ASN A CA 1
ATOM 696 C C . ASN A 1 93 ? 1.865 2.344 -15.917 1.00 92.12 93 ASN A C 1
ATOM 698 O O . ASN A 1 93 ? 2.617 3.247 -15.544 1.00 92.12 93 ASN A O 1
ATOM 702 N N . LEU A 1 94 ? 1.126 1.608 -15.085 1.00 93.56 94 LEU A N 1
ATOM 703 C CA . LEU A 1 94 ? 1.191 1.714 -13.633 1.00 93.56 94 LEU A CA 1
ATOM 704 C C . LEU A 1 94 ? 2.523 1.153 -13.130 1.00 93.56 94 LEU A C 1
ATOM 706 O O . LEU A 1 94 ? 2.859 -0.010 -13.361 1.00 93.56 94 LEU A O 1
ATOM 710 N N . ARG A 1 95 ? 3.280 1.994 -12.430 1.00 94.69 95 ARG A N 1
ATOM 711 C CA . ARG A 1 95 ? 4.539 1.646 -11.761 1.00 94.69 95 ARG A CA 1
ATOM 712 C C . ARG A 1 95 ? 4.443 2.029 -10.298 1.00 94.69 95 ARG A C 1
ATOM 714 O O . ARG A 1 95 ? 3.736 2.974 -9.977 1.00 94.69 95 ARG A O 1
ATOM 721 N N . PHE A 1 96 ? 5.147 1.337 -9.413 1.00 95.88 96 PHE A N 1
ATOM 722 C CA . PHE A 1 96 ? 5.193 1.749 -8.011 1.00 95.88 96 PHE A CA 1
ATOM 723 C C . PHE A 1 96 ? 5.758 3.166 -7.870 1.00 95.88 96 PHE A C 1
ATOM 725 O O . PHE A 1 96 ? 6.709 3.538 -8.564 1.00 95.88 96 PHE A O 1
ATOM 732 N N . ALA A 1 97 ? 5.154 3.953 -6.981 1.00 94.62 97 ALA A N 1
ATOM 733 C CA . ALA A 1 97 ? 5.687 5.247 -6.592 1.00 94.62 97 ALA A CA 1
ATOM 734 C C . ALA A 1 97 ? 7.036 5.071 -5.878 1.00 94.62 97 ALA A C 1
ATOM 736 O O . ALA A 1 97 ? 7.250 4.107 -5.142 1.00 94.62 97 ALA A O 1
ATOM 737 N N . THR A 1 98 ? 7.957 6.002 -6.119 1.00 94.88 98 THR A N 1
ATOM 738 C CA . THR A 1 98 ? 9.250 6.035 -5.429 1.00 94.88 98 THR A CA 1
ATOM 739 C C . THR A 1 98 ? 9.085 6.597 -4.020 1.00 94.88 98 THR A C 1
ATOM 741 O O . THR A 1 98 ? 8.111 7.293 -3.737 1.00 94.88 98 THR A O 1
ATOM 744 N N . GLU A 1 99 ? 10.055 6.348 -3.142 1.00 93.12 99 GLU A N 1
ATOM 745 C CA . GLU A 1 99 ? 10.037 6.887 -1.775 1.00 93.12 99 GLU A CA 1
ATOM 746 C C . GLU A 1 99 ? 9.953 8.417 -1.754 1.00 93.12 99 GLU A C 1
ATOM 748 O O . GLU A 1 99 ? 9.189 8.969 -0.971 1.00 93.12 99 GLU A O 1
ATOM 753 N N . ASP A 1 100 ? 10.622 9.102 -2.688 1.00 93.44 100 ASP A N 1
ATOM 754 C CA . ASP A 1 100 ? 10.505 10.557 -2.836 1.00 93.44 100 ASP A CA 1
ATOM 755 C C . ASP A 1 100 ? 9.070 11.008 -3.129 1.00 93.44 100 ASP A C 1
ATOM 757 O O . ASP A 1 100 ? 8.635 12.051 -2.647 1.00 93.44 100 ASP A O 1
ATOM 761 N N . VAL A 1 101 ? 8.317 10.245 -3.927 1.00 93.44 101 VAL A N 1
ATOM 762 C CA . VAL A 1 101 ? 6.910 10.563 -4.207 1.00 93.44 101 VAL A CA 1
ATOM 763 C C . VAL A 1 101 ? 6.072 10.361 -2.945 1.00 93.44 101 VAL A C 1
ATOM 765 O O . VAL A 1 101 ? 5.274 11.229 -2.608 1.00 93.44 101 VAL A O 1
ATOM 768 N N . LEU A 1 102 ? 6.290 9.266 -2.211 1.00 94.69 102 LEU A N 1
ATOM 769 C CA . LEU A 1 102 ? 5.588 9.009 -0.949 1.00 94.69 102 LEU A CA 1
ATOM 770 C C . LEU A 1 102 ? 5.862 10.107 0.088 1.00 94.69 102 LEU A C 1
ATOM 772 O O . LEU A 1 102 ? 4.927 10.646 0.677 1.00 94.69 102 LEU A O 1
ATOM 776 N N . ALA A 1 103 ? 7.127 10.487 0.264 1.00 92.88 103 ALA A N 1
ATOM 777 C CA . ALA A 1 103 ? 7.531 11.498 1.231 1.00 92.88 103 ALA A CA 1
ATOM 778 C C . ALA A 1 103 ? 7.015 12.897 0.864 1.00 92.88 103 ALA A C 1
ATOM 780 O O . ALA A 1 103 ? 6.570 13.635 1.741 1.00 92.88 103 ALA A O 1
ATOM 781 N N . ASN A 1 104 ? 7.051 13.273 -0.419 1.00 92.62 104 ASN A N 1
ATOM 782 C CA . ASN A 1 104 ? 6.666 14.620 -0.845 1.00 92.62 104 ASN A CA 1
ATOM 783 C C . ASN A 1 104 ? 5.149 14.810 -0.995 1.00 92.62 104 ASN A C 1
ATOM 785 O O . ASN A 1 104 ? 4.679 15.925 -0.784 1.00 92.62 104 ASN A O 1
ATOM 789 N N . THR A 1 105 ? 4.399 13.764 -1.359 1.00 94.12 105 THR A N 1
ATOM 790 C CA . THR A 1 105 ? 2.942 13.859 -1.568 1.00 94.12 105 THR A CA 1
ATOM 791 C C . THR A 1 105 ? 2.153 13.416 -0.336 1.00 94.12 105 THR A C 1
ATOM 793 O O . THR A 1 105 ? 1.166 14.048 0.009 1.00 94.12 105 THR A O 1
ATOM 796 N N . LEU A 1 106 ? 2.586 12.357 0.355 1.00 95.19 106 LEU A N 1
ATOM 797 C CA . LEU A 1 106 ? 1.811 11.706 1.424 1.00 95.19 106 LEU A CA 1
ATOM 798 C C . LEU A 1 106 ? 2.491 11.774 2.804 1.00 95.19 106 LEU A C 1
ATOM 800 O O . LEU A 1 106 ? 1.921 11.327 3.798 1.00 95.19 106 LEU A O 1
ATOM 804 N N . LYS A 1 107 ? 3.712 12.327 2.877 1.00 94.31 107 LYS A N 1
ATOM 805 C CA . LYS A 1 107 ? 4.547 12.445 4.090 1.00 94.31 107 LYS A CA 1
ATOM 806 C C . LYS A 1 107 ? 4.828 11.123 4.821 1.00 94.31 107 LYS A C 1
ATOM 808 O O . LYS A 1 107 ? 5.117 11.129 6.017 1.00 94.31 107 LYS A O 1
ATOM 813 N N . VAL A 1 108 ? 4.815 10.002 4.101 1.00 92.81 108 VAL A N 1
ATOM 814 C CA . VAL A 1 108 ? 5.056 8.656 4.653 1.00 92.81 108 VAL A CA 1
ATOM 815 C C . VAL A 1 108 ? 6.265 7.975 4.019 1.00 92.81 108 VAL A C 1
ATOM 817 O O . VAL A 1 108 ? 6.654 8.273 2.890 1.00 92.81 108 VAL A O 1
ATOM 820 N N . THR A 1 109 ? 6.841 7.021 4.747 1.00 90.31 109 THR A N 1
ATOM 821 C CA . THR A 1 109 ? 7.831 6.065 4.237 1.00 90.31 109 THR A CA 1
ATOM 822 C C . THR A 1 109 ? 7.155 4.801 3.701 1.00 90.31 109 THR A C 1
ATOM 824 O O . THR A 1 109 ? 5.983 4.514 3.968 1.00 90.31 109 THR A O 1
ATOM 827 N N . LYS A 1 110 ? 7.918 3.992 2.959 1.00 87.19 110 LYS A N 1
ATOM 828 C CA . LYS A 1 110 ? 7.504 2.630 2.613 1.00 87.19 110 LYS A CA 1
ATOM 829 C C . LYS A 1 110 ? 7.253 1.824 3.898 1.00 87.19 110 LYS A C 1
ATOM 831 O O . LYS A 1 110 ? 8.062 1.865 4.816 1.00 87.19 110 LYS A O 1
ATOM 836 N N . GLY A 1 111 ? 6.142 1.089 3.943 1.00 85.75 111 GLY A N 1
ATOM 837 C CA . GLY A 1 111 ? 5.706 0.330 5.125 1.00 85.75 111 GLY A CA 1
ATOM 838 C C . GLY A 1 111 ? 4.726 1.086 6.028 1.00 85.75 111 GLY A C 1
ATOM 839 O O . GLY A 1 111 ? 3.923 0.449 6.692 1.00 85.75 111 GLY A O 1
ATOM 840 N N . SER A 1 112 ? 4.703 2.421 5.968 1.00 91.06 112 SER A N 1
ATOM 841 C CA . SER A 1 112 ? 3.762 3.269 6.721 1.00 91.06 112 SER A CA 1
ATOM 842 C C . SER A 1 112 ? 2.621 3.824 5.858 1.00 91.06 112 SER A C 1
ATOM 844 O O . SER A 1 112 ? 1.899 4.732 6.269 1.00 91.06 112 SER A O 1
ATOM 846 N N . VAL A 1 113 ? 2.463 3.312 4.634 1.00 94.88 113 VAL A N 1
ATOM 847 C CA . VAL A 1 113 ? 1.394 3.733 3.721 1.00 94.88 113 VAL A CA 1
ATOM 848 C C . VAL A 1 113 ? 0.049 3.236 4.251 1.00 94.88 113 VAL A C 1
ATOM 850 O O . VAL A 1 113 ? -0.121 2.058 4.565 1.00 94.88 113 VAL A O 1
ATOM 853 N N . SER A 1 114 ? -0.922 4.139 4.304 1.00 96.50 114 SER A N 1
ATOM 854 C CA . SER A 1 114 ? -2.249 3.928 4.882 1.00 96.50 114 SER A CA 1
ATOM 855 C C . SER A 1 114 ? -3.287 4.707 4.081 1.00 96.50 114 SER A C 1
ATOM 857 O O . SER A 1 114 ? -2.921 5.743 3.526 1.00 96.50 114 SER A O 1
ATOM 859 N N . PRO A 1 115 ? -4.572 4.313 4.044 1.00 97.62 115 PRO A N 1
ATOM 860 C CA . PRO A 1 115 ? -5.603 5.196 3.506 1.00 97.62 115 PRO A CA 1
ATOM 861 C C . PRO A 1 115 ? -5.634 6.569 4.195 1.00 97.62 115 PRO A C 1
ATOM 863 O O . PRO A 1 115 ? -5.995 7.554 3.563 1.00 97.62 115 PRO A O 1
ATOM 866 N N . LEU A 1 116 ? -5.195 6.667 5.455 1.00 98.06 116 LEU A N 1
ATOM 867 C CA . LEU A 1 116 ? -5.209 7.918 6.214 1.00 98.06 116 LEU A CA 1
ATOM 868 C C . LEU A 1 116 ? -4.181 8.944 5.713 1.00 98.06 116 LEU A C 1
ATOM 870 O O . LEU A 1 116 ? -4.312 10.126 6.008 1.00 98.06 116 LEU A O 1
ATOM 874 N N . CYS A 1 117 ? -3.186 8.535 4.913 1.00 97.00 117 CYS A N 1
ATOM 875 C CA . CYS A 1 117 ? -2.132 9.446 4.445 1.00 97.00 117 CYS A CA 1
ATOM 876 C C . CYS A 1 117 ? -2.637 10.522 3.473 1.00 97.00 117 CYS A C 1
ATOM 878 O O . CYS A 1 117 ? -1.946 11.513 3.248 1.00 97.00 117 CYS A O 1
ATOM 880 N N . VAL A 1 118 ? -3.860 10.366 2.954 1.00 97.69 118 VAL A N 1
ATOM 881 C CA . VAL A 1 118 ? -4.528 11.369 2.116 1.00 97.69 118 VAL A CA 1
ATOM 882 C C . VAL A 1 118 ? -4.675 12.723 2.812 1.00 97.69 118 VAL A C 1
ATOM 884 O O . VAL A 1 118 ? -4.654 13.749 2.146 1.00 97.69 118 VAL A O 1
ATOM 887 N N . MET A 1 119 ? -4.704 12.760 4.152 1.00 97.19 119 MET A N 1
ATOM 888 C CA . MET A 1 119 ? -4.737 14.020 4.906 1.00 97.19 119 MET A CA 1
ATOM 889 C C . MET A 1 119 ? -3.522 14.926 4.651 1.00 97.19 119 MET A C 1
ATOM 891 O O . MET A 1 119 ? -3.552 16.117 4.961 1.00 97.19 119 MET A O 1
ATOM 895 N N . HIS A 1 120 ? -2.444 14.367 4.095 1.00 96.62 120 HIS A N 1
ATOM 896 C CA . HIS A 1 120 ? -1.222 15.085 3.753 1.00 96.62 120 HIS A CA 1
ATOM 897 C C . HIS A 1 120 ? -1.095 15.440 2.273 1.00 96.62 120 HIS A C 1
ATOM 899 O O . HIS A 1 120 ? -0.192 16.212 1.936 1.00 96.62 120 HIS A O 1
ATOM 905 N N . ASP A 1 121 ? -1.997 14.961 1.411 1.00 96.94 121 ASP A N 1
ATOM 906 C CA . ASP A 1 121 ? -2.012 15.307 -0.010 1.00 96.94 121 ASP A CA 1
ATOM 907 C C . ASP A 1 121 ? -2.635 16.690 -0.238 1.00 96.94 121 ASP A C 1
ATOM 909 O O . ASP A 1 121 ? -3.713 16.856 -0.802 1.00 96.94 121 ASP A O 1
ATOM 913 N N . ALA A 1 122 ? -1.914 17.729 0.181 1.00 93.19 122 ALA A N 1
ATOM 914 C CA . ALA A 1 122 ? -2.375 19.115 0.104 1.00 93.19 122 ALA A CA 1
ATOM 915 C C . ALA A 1 122 ? -2.701 19.591 -1.327 1.00 93.19 122 ALA A C 1
ATOM 917 O O . ALA A 1 122 ? -3.326 20.637 -1.504 1.00 93.19 122 ALA A O 1
ATOM 918 N N . LYS A 1 123 ? -2.238 18.864 -2.351 1.00 96.00 123 LYS A N 1
ATOM 919 C CA . LYS A 1 123 ? -2.449 19.191 -3.765 1.00 96.00 123 LYS A CA 1
ATOM 920 C C . LYS A 1 123 ? -3.520 18.324 -4.427 1.00 96.00 123 LYS A C 1
ATOM 922 O O . LYS A 1 123 ? -3.836 18.587 -5.588 1.00 96.00 123 LYS A O 1
ATOM 927 N N . ASN A 1 124 ? -4.082 17.343 -3.719 1.00 96.12 124 ASN A N 1
ATOM 928 C CA . ASN A 1 124 ? -5.015 16.352 -4.256 1.00 96.12 124 ASN A CA 1
ATOM 929 C C . ASN A 1 124 ? -4.458 15.650 -5.515 1.00 96.12 124 ASN A C 1
ATOM 931 O O . ASN A 1 124 ? -5.158 15.477 -6.514 1.00 96.12 124 ASN A O 1
ATOM 935 N N . GLU A 1 125 ? -3.166 15.308 -5.505 1.00 95.38 125 GLU A N 1
ATOM 936 C CA . GLU A 1 125 ? -2.484 14.633 -6.619 1.00 95.38 125 GLU A CA 1
ATOM 937 C C . GLU A 1 125 ? -2.864 13.148 -6.734 1.00 95.38 125 GLU A C 1
ATOM 939 O O . GLU A 1 125 ? -2.701 12.541 -7.800 1.00 95.38 125 GLU A O 1
ATOM 944 N N . VAL A 1 126 ? -3.347 12.552 -5.644 1.00 97.12 126 VAL A N 1
ATOM 945 C CA . VAL A 1 126 ? -3.625 11.125 -5.514 1.00 97.12 126 VAL A CA 1
ATOM 946 C C . VAL A 1 126 ? -5.099 10.819 -5.753 1.00 97.12 126 VAL A C 1
ATOM 948 O O . VAL A 1 126 ? -5.999 11.310 -5.075 1.00 97.12 126 VAL A O 1
ATOM 951 N N . ARG A 1 127 ? -5.356 9.902 -6.685 1.00 97.44 127 ARG A N 1
ATOM 952 C CA . ARG A 1 127 ? -6.662 9.261 -6.853 1.00 97.44 127 ARG A CA 1
ATOM 953 C C . ARG A 1 127 ? -6.772 8.084 -5.886 1.00 97.44 127 ARG A C 1
ATOM 955 O O . ARG A 1 127 ? -5.960 7.158 -5.937 1.00 97.44 127 ARG A O 1
ATOM 962 N N . PHE A 1 128 ? -7.767 8.116 -5.006 1.00 98.31 128 PHE A N 1
ATOM 963 C CA . PHE A 1 128 ? -7.986 7.066 -4.015 1.00 98.31 128 PHE A CA 1
ATOM 964 C C . PHE A 1 128 ? -8.815 5.925 -4.614 1.00 98.31 128 PHE A C 1
ATOM 966 O O . PHE A 1 128 ? -9.915 6.143 -5.119 1.00 98.31 128 PHE A O 1
ATOM 973 N N . VAL A 1 129 ? -8.276 4.709 -4.582 1.00 98.12 129 VAL A N 1
ATOM 974 C CA . VAL A 1 129 ? -8.902 3.492 -5.106 1.00 98.12 129 VAL A CA 1
ATOM 975 C C . VAL A 1 129 ? -9.154 2.553 -3.939 1.00 98.12 129 VAL A C 1
ATOM 977 O O . VAL A 1 129 ? -8.218 2.181 -3.232 1.00 98.12 129 VAL A O 1
ATOM 980 N N . LEU A 1 130 ? -10.406 2.146 -3.759 1.00 97.50 130 LEU A N 1
ATOM 981 C CA . LEU A 1 130 ? -10.824 1.316 -2.637 1.00 97.50 130 LEU A CA 1
ATOM 982 C C . LEU A 1 130 ? -11.333 -0.037 -3.129 1.00 97.50 130 LEU A C 1
ATOM 984 O O . LEU A 1 130 ? -12.205 -0.107 -3.995 1.00 97.50 130 LEU A O 1
ATOM 988 N N . ASP A 1 131 ? -10.794 -1.110 -2.562 1.00 96.12 131 ASP A N 1
ATOM 989 C CA . ASP A 1 131 ? -11.314 -2.459 -2.753 1.00 96.12 131 ASP A CA 1
ATOM 990 C C . ASP A 1 131 ? -12.714 -2.578 -2.150 1.00 96.12 131 ASP A C 1
ATOM 992 O O . ASP A 1 131 ? -12.921 -2.321 -0.962 1.00 96.12 131 ASP A O 1
ATOM 996 N N . LYS A 1 132 ? -13.673 -3.007 -2.970 1.00 93.94 132 LYS A N 1
ATOM 997 C CA . LYS A 1 132 ? -15.054 -3.236 -2.546 1.00 93.94 132 LYS A CA 1
ATOM 998 C C . LYS A 1 132 ? -15.150 -4.209 -1.365 1.00 93.94 132 LYS A C 1
ATOM 1000 O O . LYS A 1 132 ? -15.988 -3.994 -0.499 1.00 93.94 132 LYS A O 1
ATOM 1005 N N . ALA A 1 133 ? -14.253 -5.195 -1.263 1.00 92.56 133 ALA A N 1
ATOM 1006 C CA . ALA A 1 133 ? -14.253 -6.148 -0.150 1.00 92.56 133 ALA A CA 1
ATOM 1007 C C . ALA A 1 133 ? -14.088 -5.477 1.228 1.00 92.56 133 ALA A C 1
ATOM 1009 O O . ALA A 1 133 ? -14.536 -6.022 2.231 1.00 92.56 133 ALA A O 1
ATOM 1010 N N . LEU A 1 134 ? -13.466 -4.292 1.292 1.00 93.81 134 LEU A N 1
ATOM 1011 C CA . LEU A 1 134 ? -13.341 -3.524 2.533 1.00 93.81 134 LEU A CA 1
ATOM 1012 C C . LEU A 1 134 ? -14.650 -2.814 2.913 1.00 93.81 134 LEU A C 1
ATOM 1014 O O . LEU A 1 134 ? -14.909 -2.619 4.097 1.00 93.81 134 LEU A O 1
ATOM 1018 N N . LEU A 1 135 ? -15.491 -2.467 1.934 1.00 90.06 135 LEU A N 1
ATOM 1019 C CA . LEU A 1 135 ? -16.805 -1.852 2.165 1.00 90.06 135 LEU A CA 1
ATOM 1020 C C . LEU A 1 135 ? -17.840 -2.841 2.692 1.00 90.06 135 LEU A C 1
ATOM 1022 O O . LEU A 1 135 ? -18.745 -2.446 3.418 1.00 90.06 135 LEU A O 1
ATOM 1026 N N . ASP A 1 136 ? -17.681 -4.122 2.366 1.00 87.62 136 ASP A N 1
ATOM 1027 C CA . ASP A 1 136 ? -18.582 -5.184 2.820 1.00 87.62 136 ASP A CA 1
ATOM 1028 C C . ASP A 1 136 ? -18.356 -5.558 4.303 1.00 87.62 136 ASP A C 1
ATOM 1030 O O . ASP A 1 136 ? -19.039 -6.421 4.856 1.00 87.62 136 ASP A O 1
ATOM 1034 N N . THR A 1 137 ? -17.402 -4.901 4.970 1.00 89.69 137 THR A N 1
ATOM 1035 C CA . THR A 1 137 ? -17.086 -5.093 6.388 1.00 89.69 137 THR A CA 1
ATOM 1036 C C . THR A 1 137 ? -17.622 -3.945 7.232 1.00 89.69 137 THR A C 1
ATOM 1038 O O . THR A 1 137 ? -17.722 -2.810 6.773 1.00 89.69 137 THR A O 1
ATOM 1041 N N . THR A 1 138 ? -17.918 -4.205 8.503 1.00 91.44 138 THR A N 1
ATOM 1042 C CA . THR A 1 138 ? -18.324 -3.153 9.450 1.00 91.44 138 THR A CA 1
ATOM 1043 C C . THR A 1 138 ? -17.168 -2.238 9.857 1.00 91.44 138 THR A C 1
ATOM 1045 O O . THR A 1 138 ? -17.396 -1.089 10.241 1.00 91.44 138 THR A O 1
ATOM 1048 N N . GLN A 1 139 ? -15.937 -2.745 9.793 1.00 94.88 139 GLN A N 1
ATOM 1049 C CA . GLN A 1 139 ? -14.739 -2.102 10.309 1.00 94.88 139 GLN A CA 1
ATOM 1050 C C . GLN A 1 139 ? -13.526 -2.434 9.441 1.00 94.88 139 GLN A C 1
ATOM 1052 O O . GLN A 1 139 ? -13.377 -3.552 8.947 1.00 94.88 139 GLN A O 1
ATOM 1057 N N . VAL A 1 140 ? -12.619 -1.471 9.335 1.00 96.81 140 VAL A N 1
ATOM 1058 C CA . VAL A 1 140 ? -11.320 -1.616 8.689 1.00 96.81 140 VAL A CA 1
ATOM 1059 C C . VAL A 1 140 ? -10.202 -1.276 9.665 1.00 96.81 140 VAL A C 1
ATOM 1061 O O . VAL A 1 140 ? -10.320 -0.358 10.480 1.00 96.81 140 VAL A O 1
ATOM 1064 N N . ASN A 1 141 ? -9.097 -2.007 9.547 1.00 97.06 141 ASN A N 1
ATOM 1065 C CA . ASN A 1 141 ? -7.924 -1.845 10.396 1.00 97.06 141 ASN A CA 1
ATOM 1066 C C . ASN A 1 141 ? -6.777 -1.279 9.544 1.00 97.06 141 ASN A C 1
ATOM 1068 O O . ASN A 1 141 ? -6.395 -1.842 8.511 1.00 97.06 141 ASN A O 1
ATOM 1072 N N . CYS A 1 142 ? -6.249 -0.117 9.917 1.00 95.81 142 CYS A N 1
ATOM 1073 C CA . CYS A 1 142 ? -5.255 0.598 9.120 1.00 95.81 142 CYS A CA 1
ATOM 1074 C C . CYS A 1 142 ? -4.196 1.276 9.988 1.00 95.81 142 CYS A C 1
ATOM 1076 O O . CYS A 1 142 ? -4.430 1.623 11.140 1.00 95.81 142 CYS A O 1
ATOM 1078 N N . HIS A 1 143 ? -3.007 1.470 9.430 1.00 94.50 143 HIS A N 1
ATOM 1079 C CA . HIS A 1 143 ? -1.904 2.106 10.143 1.00 94.50 143 HIS A CA 1
ATOM 1080 C C . HIS A 1 143 ? -2.133 3.621 10.305 1.00 94.50 143 HIS A C 1
ATOM 1082 O O . HIS A 1 143 ? -2.466 4.283 9.317 1.00 94.50 143 HIS A O 1
ATOM 1088 N N . PRO A 1 144 ? -1.881 4.228 11.479 1.00 95.19 144 PRO A N 1
ATOM 1089 C CA . PRO A 1 144 ? -1.939 5.677 11.673 1.00 95.19 144 PRO A CA 1
ATOM 1090 C C . PRO A 1 144 ? -0.629 6.336 11.201 1.00 95.19 144 PRO A C 1
ATOM 1092 O O . PRO A 1 144 ? 0.043 7.043 11.941 1.00 95.19 144 PRO A O 1
ATOM 1095 N N . LEU A 1 145 ? -0.232 6.052 9.953 1.00 94.75 145 LEU A N 1
ATOM 1096 C CA . LEU A 1 145 ? 1.010 6.519 9.308 1.00 94.75 145 LEU A CA 1
ATOM 1097 C C . LEU A 1 145 ? 2.310 6.019 9.967 1.00 94.75 145 LEU A C 1
ATOM 1099 O O . LEU A 1 145 ? 3.388 6.578 9.761 1.00 94.75 145 LEU A O 1
ATOM 1103 N N . ARG A 1 146 ? 2.210 4.920 10.718 1.00 91.69 146 ARG A N 1
ATOM 1104 C CA . ARG A 1 146 ? 3.311 4.182 11.350 1.00 91.69 146 ARG A CA 1
ATOM 1105 C C . ARG A 1 146 ? 2.974 2.692 11.410 1.00 91.69 146 ARG A C 1
ATOM 1107 O O . ARG A 1 146 ? 1.812 2.332 11.551 1.00 91.69 146 ARG A O 1
ATOM 1114 N N . ASN A 1 147 ? 3.982 1.838 11.287 1.00 90.56 147 ASN A N 1
ATOM 1115 C CA . ASN A 1 147 ? 3.836 0.395 11.055 1.00 90.56 147 ASN A CA 1
ATOM 1116 C C . ASN A 1 147 ? 3.866 -0.486 12.323 1.00 90.56 147 ASN A C 1
ATOM 1118 O O . ASN A 1 147 ? 3.847 -1.709 12.221 1.00 90.56 147 ASN A O 1
ATOM 1122 N N . ASP A 1 148 ? 3.926 0.121 13.503 1.00 92.38 148 ASP A N 1
ATOM 1123 C CA . ASP A 1 148 ? 3.910 -0.512 14.833 1.00 92.38 148 ASP A CA 1
ATOM 1124 C C . ASP A 1 148 ? 2.599 -0.236 15.600 1.00 92.38 148 ASP A C 1
ATOM 1126 O O . ASP A 1 148 ? 2.478 -0.512 16.793 1.00 92.38 148 ASP A O 1
ATOM 1130 N N . GLN A 1 149 ? 1.604 0.346 14.929 1.00 94.06 149 GLN A N 1
ATOM 1131 C CA . GLN A 1 149 ? 0.274 0.575 15.483 1.00 94.06 149 GLN A CA 1
ATOM 1132 C C . GLN A 1 149 ? -0.794 0.374 14.411 1.00 94.06 149 GLN A C 1
ATOM 1134 O O . GLN A 1 149 ? -0.567 0.600 13.219 1.00 94.06 149 GLN A O 1
ATOM 1139 N N . THR A 1 150 ? -1.984 -0.009 14.855 1.00 95.81 150 THR A N 1
ATOM 1140 C CA . THR A 1 150 ? -3.163 -0.191 14.015 1.00 95.81 150 THR A CA 1
ATOM 1141 C C . THR A 1 150 ? -4.351 0.513 14.646 1.00 95.81 150 THR A C 1
ATOM 1143 O O . THR A 1 150 ? -4.604 0.386 15.843 1.00 95.81 150 THR A O 1
ATOM 1146 N N . TYR A 1 151 ? -5.064 1.277 13.827 1.00 97.38 151 TYR A N 1
ATOM 1147 C CA . TYR A 1 151 ? -6.311 1.935 14.172 1.00 97.38 151 TYR A CA 1
ATOM 1148 C C . TYR A 1 151 ? -7.473 1.210 13.506 1.00 97.38 151 TYR A C 1
ATOM 1150 O O . TYR A 1 151 ? -7.480 0.971 12.296 1.00 97.38 151 TYR A O 1
ATOM 1158 N N . SER A 1 152 ? -8.456 0.907 14.332 1.00 97.75 152 SER A N 1
ATOM 1159 C CA . SER A 1 152 ? -9.712 0.256 14.004 1.00 97.75 152 SER A CA 1
ATOM 1160 C C . SER A 1 152 ? -10.791 1.320 13.835 1.00 97.75 152 SER A C 1
ATOM 1162 O O . SER A 1 152 ? -11.123 1.997 14.806 1.00 97.75 152 SER A O 1
ATOM 1164 N N . ILE A 1 153 ? -11.326 1.497 12.624 1.00 97.50 153 ILE A N 1
ATOM 1165 C CA . ILE A 1 153 ? -12.382 2.485 12.325 1.00 97.50 153 ILE A CA 1
ATOM 1166 C C . ILE A 1 153 ? -13.510 1.855 11.515 1.00 97.50 153 ILE A C 1
ATOM 1168 O O . ILE A 1 153 ? -13.290 0.906 10.763 1.00 97.50 153 ILE A O 1
ATOM 1172 N N . LYS A 1 154 ? -14.728 2.395 11.616 1.00 97.00 154 LYS A N 1
ATOM 1173 C CA . LYS A 1 154 ? -15.841 1.928 10.778 1.00 97.00 154 LYS A CA 1
ATOM 1174 C C . LYS A 1 154 ? -15.548 2.184 9.301 1.00 97.00 154 LYS A C 1
ATOM 1176 O O . LYS A 1 154 ? -14.991 3.222 8.944 1.00 97.00 154 LYS A O 1
ATOM 1181 N N . SER A 1 155 ? -15.996 1.281 8.434 1.00 95.00 155 SER A N 1
ATOM 1182 C CA . SER A 1 155 ? -15.802 1.406 6.981 1.00 95.00 155 SER A CA 1
ATOM 1183 C C . SER A 1 155 ? -16.435 2.684 6.414 1.00 95.00 155 SER A C 1
ATOM 1185 O O . SER A 1 155 ? -15.822 3.377 5.602 1.00 95.00 155 SER A O 1
ATOM 1187 N N . ASP A 1 156 ? -17.616 3.062 6.912 1.00 95.69 156 ASP A N 1
ATOM 1188 C CA . ASP A 1 156 ? -18.283 4.319 6.544 1.00 95.69 156 ASP A CA 1
ATOM 1189 C C . ASP A 1 156 ? -17.504 5.557 7.011 1.00 95.69 156 ASP A C 1
ATOM 1191 O O . ASP A 1 156 ? -17.460 6.576 6.317 1.00 95.69 156 ASP A O 1
ATOM 1195 N N . ASP A 1 157 ? -16.849 5.472 8.171 1.00 97.56 157 ASP A N 1
ATOM 1196 C CA . ASP A 1 157 ? -16.024 6.560 8.691 1.00 97.56 157 ASP A CA 1
ATOM 1197 C C . ASP A 1 157 ? -14.718 6.704 7.901 1.00 97.56 157 ASP A C 1
ATOM 1199 O O . ASP A 1 157 ? -14.258 7.827 7.692 1.00 97.56 157 ASP A O 1
ATOM 1203 N N . LEU A 1 158 ? -14.158 5.608 7.373 1.00 97.31 158 LEU A N 1
ATOM 1204 C CA . LEU A 1 158 ? -13.060 5.694 6.411 1.00 97.31 158 LEU A CA 1
ATOM 1205 C C . LEU A 1 158 ? -13.494 6.472 5.157 1.00 97.31 158 LEU A C 1
ATOM 1207 O O . LEU A 1 158 ? -12.777 7.368 4.710 1.00 97.31 158 LEU A O 1
ATOM 1211 N N . LEU A 1 159 ? -14.676 6.172 4.606 1.00 97.19 159 LEU A N 1
ATOM 1212 C CA . LEU A 1 159 ? -15.219 6.908 3.459 1.00 97.19 159 LEU A CA 1
ATOM 1213 C C . LEU A 1 159 ? -15.424 8.391 3.777 1.00 97.19 159 LEU A C 1
ATOM 1215 O O . LEU A 1 159 ? -15.084 9.255 2.969 1.00 97.19 159 LEU A O 1
ATOM 1219 N N . LYS A 1 160 ? -15.953 8.697 4.964 1.00 97.81 160 LYS A N 1
ATOM 1220 C CA . LYS A 1 160 ? -16.100 10.069 5.457 1.00 97.81 160 LYS A CA 1
ATOM 1221 C C . LYS A 1 160 ? -14.749 10.780 5.560 1.00 97.81 160 LYS A C 1
ATOM 1223 O O . LYS A 1 160 ? -14.647 11.930 5.139 1.00 97.81 160 LYS A O 1
ATOM 1228 N N . PHE A 1 161 ? -13.722 10.103 6.075 1.00 98.38 161 PHE A N 1
ATOM 1229 C CA . PHE A 1 161 ? -12.371 10.644 6.210 1.00 98.38 161 PHE A CA 1
ATOM 1230 C C . PHE A 1 161 ? -11.769 11.010 4.850 1.00 98.38 161 PHE A C 1
ATOM 1232 O O . PHE A 1 161 ? -11.377 12.156 4.643 1.00 98.38 161 PHE A O 1
ATOM 1239 N N . VAL A 1 162 ? -11.736 10.075 3.895 1.00 97.94 162 VAL A N 1
ATOM 1240 C CA . VAL A 1 162 ? -11.100 10.329 2.588 1.00 97.94 162 VAL A CA 1
ATOM 1241 C C . VAL A 1 162 ? -11.832 11.418 1.799 1.00 97.94 162 VAL A C 1
ATOM 1243 O O . VAL A 1 162 ? -11.189 12.281 1.203 1.00 97.94 162 VAL A O 1
ATOM 1246 N N . LYS A 1 163 ? -13.169 11.462 1.881 1.00 98.12 163 LYS A N 1
ATOM 1247 C CA . LYS A 1 163 ? -13.975 12.523 1.260 1.00 98.12 163 LYS A CA 1
ATOM 1248 C C . LYS A 1 163 ? -13.753 13.885 1.903 1.00 98.12 163 LYS A C 1
ATOM 1250 O O . LYS A 1 163 ? -13.709 14.883 1.189 1.00 98.12 163 LYS A O 1
ATOM 1255 N N . HIS A 1 164 ? -13.585 13.944 3.227 1.00 98.12 164 HIS A N 1
ATOM 1256 C CA . HIS A 1 164 ? -13.260 15.195 3.916 1.00 98.12 164 HIS A CA 1
ATOM 1257 C C . HIS A 1 164 ? -11.963 15.813 3.380 1.00 98.12 164 HIS A C 1
ATOM 1259 O O . HIS A 1 164 ? -11.902 17.021 3.166 1.00 98.12 164 HIS A O 1
ATOM 1265 N N . TYR A 1 165 ? -10.966 14.978 3.088 1.00 97.69 165 TYR A N 1
ATOM 1266 C CA . TYR A 1 165 ? -9.711 15.398 2.465 1.00 97.69 165 TYR A CA 1
ATOM 1267 C C . TYR A 1 165 ? -9.779 15.472 0.931 1.00 97.69 165 TYR A C 1
ATOM 1269 O O . TYR A 1 165 ? -8.747 15.479 0.281 1.00 97.69 165 TYR A O 1
ATOM 1277 N N . ASN A 1 166 ? -10.976 15.582 0.344 1.00 97.62 166 ASN A N 1
ATOM 1278 C CA . ASN A 1 166 ? -11.196 15.786 -1.092 1.00 97.62 166 ASN A CA 1
ATOM 1279 C C . ASN A 1 166 ? -10.731 14.621 -1.994 1.00 97.62 166 ASN A C 1
ATOM 1281 O O . ASN A 1 166 ? -10.415 14.807 -3.171 1.00 97.62 166 ASN A O 1
ATOM 1285 N N . HIS A 1 167 ? -10.757 13.395 -1.466 1.00 97.75 167 HIS A N 1
ATOM 1286 C CA . HIS A 1 167 ? -10.515 12.176 -2.231 1.00 97.75 167 HIS A CA 1
ATOM 1287 C C . HIS A 1 167 ? -11.799 11.357 -2.362 1.00 97.75 167 HIS A C 1
ATOM 1289 O O . HIS A 1 167 ? -12.141 10.553 -1.493 1.00 97.75 167 HIS A O 1
ATOM 1295 N N . GLU A 1 168 ? -12.507 11.541 -3.478 1.00 96.25 168 GLU A N 1
ATOM 1296 C CA . GLU A 1 168 ? -13.649 10.689 -3.814 1.00 96.25 168 GLU A CA 1
ATOM 1297 C C . GLU A 1 168 ? -13.169 9.265 -4.166 1.00 96.25 168 GLU A C 1
ATOM 1299 O O . GLU A 1 168 ? -12.316 9.100 -5.048 1.00 96.25 168 GLU A O 1
ATOM 1304 N N . PRO A 1 169 ? -13.684 8.225 -3.486 1.00 96.44 169 PRO A N 1
ATOM 1305 C CA . PRO A 1 169 ? -13.208 6.860 -3.642 1.00 96.44 169 PRO A CA 1
ATOM 1306 C C . PRO A 1 169 ? -13.657 6.252 -4.971 1.00 96.44 169 PRO A C 1
ATOM 1308 O O . PRO A 1 169 ? -14.847 6.150 -5.268 1.00 96.44 169 PRO A O 1
ATOM 1311 N N . ILE A 1 170 ? -12.689 5.753 -5.735 1.00 96.69 170 ILE A N 1
ATOM 1312 C CA . ILE A 1 170 ? -12.927 4.898 -6.897 1.00 96.69 170 ILE A CA 1
ATOM 1313 C C . ILE A 1 170 ? -13.051 3.463 -6.386 1.00 96.69 170 ILE A C 1
ATOM 1315 O O . ILE A 1 170 ? -12.049 2.808 -6.092 1.00 96.69 170 ILE A O 1
ATOM 1319 N N . VAL A 1 171 ? -14.284 2.981 -6.251 1.00 95.25 171 VAL A N 1
ATOM 1320 C CA . VAL A 1 171 ? -14.549 1.621 -5.768 1.00 95.25 171 VAL A CA 1
ATOM 1321 C C . VAL A 1 171 ? -14.279 0.614 -6.881 1.00 95.25 171 VAL A C 1
ATOM 1323 O O . VAL A 1 171 ? -14.841 0.711 -7.972 1.00 95.25 171 VAL A O 1
ATOM 1326 N N . VAL A 1 172 ? -13.426 -0.367 -6.598 1.00 94.00 172 VAL A N 1
ATOM 1327 C CA . VAL A 1 172 ? -13.053 -1.427 -7.534 1.00 94.00 172 VAL A CA 1
ATOM 1328 C C . VAL A 1 172 ? -13.342 -2.782 -6.906 1.00 94.00 172 VAL A C 1
ATOM 1330 O O . VAL A 1 172 ? -12.867 -3.095 -5.818 1.00 94.00 172 VAL A O 1
ATOM 1333 N N . ASP A 1 173 ? -14.097 -3.608 -7.624 1.00 92.12 173 ASP A N 1
ATOM 1334 C CA . ASP A 1 173 ? -14.299 -5.007 -7.264 1.00 92.12 173 ASP A CA 1
ATOM 1335 C C . ASP A 1 173 ? -13.121 -5.837 -7.797 1.00 92.12 173 ASP A C 1
ATOM 1337 O O . ASP A 1 173 ? -12.985 -6.076 -9.004 1.00 92.12 173 ASP A O 1
ATOM 1341 N N . PHE A 1 174 ? -12.210 -6.222 -6.899 1.00 89.12 174 PHE A N 1
ATOM 1342 C CA . PHE A 1 174 ? -11.044 -7.020 -7.272 1.00 89.12 174 PHE A CA 1
ATOM 1343 C C . PHE A 1 174 ? -11.360 -8.512 -7.431 1.00 89.12 174 PHE A C 1
ATOM 1345 O O . PHE A 1 174 ? -10.570 -9.209 -8.081 1.00 89.12 174 PHE A O 1
ATOM 1352 N N . ALA A 1 175 ? -12.494 -8.977 -6.900 1.00 83.19 175 ALA A N 1
ATOM 1353 C CA . ALA A 1 175 ? -12.965 -10.354 -7.018 1.00 83.19 175 ALA A CA 1
ATOM 1354 C C . ALA A 1 175 ? -13.752 -10.585 -8.317 1.00 83.19 175 ALA A C 1
ATOM 1356 O O . ALA A 1 175 ? -13.717 -11.683 -8.869 1.00 83.19 175 ALA A O 1
ATOM 1357 N N . ALA A 1 176 ? -14.413 -9.550 -8.843 1.00 75.06 176 ALA A N 1
ATOM 1358 C CA . ALA A 1 176 ? -15.138 -9.633 -10.102 1.00 75.06 176 ALA A CA 1
ATOM 1359 C C . ALA A 1 176 ? -14.211 -9.989 -11.278 1.00 75.06 176 ALA A C 1
ATOM 1361 O O . ALA A 1 176 ? -13.143 -9.383 -11.488 1.00 75.06 176 ALA A O 1
ATOM 1362 N N . GLN A 1 177 ? -14.660 -10.958 -12.081 1.00 59.69 177 GLN A N 1
ATOM 1363 C CA . GLN A 1 177 ? -14.089 -11.209 -13.395 1.00 59.69 177 GLN A CA 1
ATOM 1364 C C . GLN A 1 177 ? -14.401 -10.008 -14.285 1.00 59.69 177 GLN A C 1
ATOM 1366 O O . GLN A 1 177 ? -15.552 -9.612 -14.451 1.00 59.69 177 GLN A O 1
ATOM 1371 N N . THR A 1 178 ? -13.366 -9.383 -14.834 1.00 53.44 178 THR A N 1
ATOM 1372 C CA . THR A 1 178 ? -13.559 -8.369 -15.864 1.00 53.44 178 THR A CA 1
ATOM 1373 C C . THR A 1 178 ? -13.919 -9.086 -17.156 1.00 53.44 178 THR A C 1
ATOM 1375 O O . THR A 1 178 ? -13.045 -9.718 -17.748 1.00 53.44 178 THR A O 1
ATOM 1378 N N . GLU A 1 179 ? -15.173 -8.986 -17.597 1.00 37.34 179 GLU A N 1
ATOM 1379 C CA . GLU A 1 179 ? -15.520 -9.304 -18.980 1.00 37.34 179 GLU A CA 1
ATOM 1380 C C . GLU A 1 179 ? -14.755 -8.331 -19.885 1.00 37.34 179 GLU A C 1
ATOM 1382 O O . GLU A 1 179 ? -15.016 -7.126 -19.915 1.00 37.34 179 GLU A O 1
ATOM 1387 N N . GLU A 1 180 ? -13.744 -8.835 -20.591 1.00 37.16 180 GLU A N 1
ATOM 1388 C CA . GLU A 1 180 ? -13.197 -8.104 -21.726 1.00 37.16 180 GLU A CA 1
ATOM 1389 C C . GLU A 1 180 ? -14.318 -7.959 -22.767 1.00 37.16 180 GLU A C 1
ATOM 1391 O O . GLU A 1 180 ? -14.991 -8.948 -23.071 1.00 37.16 180 GLU A O 1
ATOM 1396 N N . PRO A 1 181 ? -14.541 -6.770 -23.355 1.00 32.38 181 PRO A N 1
ATOM 1397 C CA . PRO A 1 181 ? -15.437 -6.655 -24.490 1.00 32.38 181 PRO A CA 1
ATOM 1398 C C . PRO A 1 181 ? -14.929 -7.569 -25.604 1.00 32.38 181 PRO A C 1
ATOM 1400 O O . PRO A 1 181 ? -13.891 -7.305 -26.217 1.00 32.38 181 PRO A O 1
ATOM 1403 N N . SER A 1 182 ? -15.681 -8.645 -25.837 1.00 30.61 182 SER A N 1
ATOM 1404 C CA . SER A 1 182 ? -15.545 -9.549 -26.971 1.00 30.61 182 SER A CA 1
ATOM 1405 C C . SER A 1 182 ? -15.356 -8.732 -28.248 1.00 30.61 182 SER A C 1
ATOM 1407 O O . SER A 1 182 ? -16.195 -7.910 -28.633 1.00 30.61 182 SER A O 1
ATOM 1409 N N . ALA A 1 183 ? -14.202 -8.919 -28.881 1.00 37.94 183 ALA A N 1
ATOM 1410 C CA . ALA A 1 183 ? -13.890 -8.314 -30.156 1.00 37.94 183 ALA A CA 1
ATOM 1411 C C . ALA A 1 183 ? -14.829 -8.882 -31.231 1.00 37.94 183 ALA A C 1
ATOM 1413 O O . ALA A 1 183 ? -14.615 -9.977 -31.739 1.00 37.94 183 ALA A O 1
ATOM 1414 N N . ALA A 1 184 ? -15.842 -8.111 -31.622 1.00 31.03 184 ALA A N 1
ATOM 1415 C CA . ALA A 1 184 ? -16.600 -8.365 -32.840 1.00 31.03 184 ALA A CA 1
ATOM 1416 C C . ALA A 1 184 ? -17.036 -7.049 -33.494 1.00 31.03 18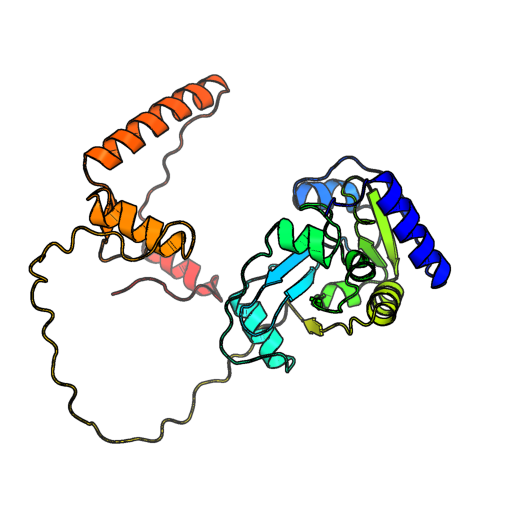4 ALA A C 1
ATOM 1418 O O . ALA A 1 184 ? -18.080 -6.480 -33.191 1.00 31.03 184 ALA A O 1
ATOM 1419 N N . THR A 1 185 ? -16.206 -6.551 -34.410 1.00 25.92 185 THR A N 1
ATOM 1420 C CA . THR A 1 185 ? -16.626 -6.178 -35.773 1.00 25.92 185 THR A CA 1
ATOM 1421 C C . THR A 1 185 ? -15.387 -5.822 -36.589 1.00 25.92 185 THR A C 1
ATOM 1423 O O . THR A 1 185 ? -14.970 -4.670 -36.703 1.00 25.92 185 THR A O 1
ATOM 1426 N N . GLU A 1 186 ? -14.796 -6.850 -37.198 1.00 29.44 186 GLU A N 1
ATOM 1427 C CA . GLU A 1 186 ? -14.034 -6.670 -38.425 1.00 29.44 186 GLU A CA 1
ATOM 1428 C C . GLU A 1 186 ? -14.967 -6.088 -39.494 1.00 29.44 186 GLU A C 1
ATOM 1430 O O . GLU A 1 186 ? -15.929 -6.722 -39.925 1.00 29.44 186 GLU A O 1
ATOM 1435 N N . LYS A 1 187 ? -14.667 -4.870 -39.951 1.00 28.66 187 LYS A N 1
ATOM 1436 C CA . LYS A 1 187 ? -14.985 -4.459 -41.319 1.00 28.66 187 LYS A CA 1
ATOM 1437 C C . LYS A 1 187 ? -13.693 -4.444 -42.119 1.00 28.66 187 LYS A C 1
ATOM 1439 O O . LYS A 1 187 ? -12.845 -3.565 -41.980 1.00 28.66 187 LYS A O 1
ATOM 1444 N N . THR A 1 188 ? -13.592 -5.479 -42.937 1.00 25.64 188 THR A N 1
ATOM 1445 C CA . THR A 1 188 ? -12.802 -5.636 -44.155 1.00 25.64 188 THR A CA 1
ATOM 1446 C C . THR A 1 188 ? -12.327 -4.318 -44.779 1.00 25.64 188 THR A C 1
ATOM 1448 O O . THR A 1 188 ? -13.110 -3.525 -45.301 1.00 25.64 188 THR A O 1
ATOM 1451 N N . LYS A 1 189 ? -11.001 -4.147 -44.844 1.00 29.11 189 LYS A N 1
ATOM 1452 C CA . LYS A 1 189 ? -10.337 -3.476 -45.968 1.00 29.11 189 LYS A CA 1
ATOM 1453 C C . LYS A 1 189 ? -9.309 -4.432 -46.563 1.00 29.11 189 LYS A C 1
ATOM 1455 O O . LYS A 1 189 ? -8.408 -4.900 -45.875 1.00 29.11 189 LYS A O 1
ATOM 1460 N N . ALA A 1 190 ? -9.511 -4.715 -47.847 1.00 29.00 190 ALA A N 1
ATOM 1461 C CA . ALA A 1 190 ? -8.682 -5.540 -48.712 1.00 29.00 190 ALA A CA 1
ATOM 1462 C C . ALA A 1 190 ? -7.204 -5.069 -48.739 1.00 29.00 190 ALA A C 1
ATOM 1464 O O . ALA A 1 190 ? -6.905 -3.915 -48.409 1.00 29.00 190 ALA A O 1
ATOM 1465 N N . PRO A 1 191 ? -6.271 -5.963 -49.104 1.00 29.36 191 PRO A N 1
ATOM 1466 C CA . PRO A 1 191 ? -4.882 -5.911 -48.672 1.00 29.36 191 PRO A CA 1
ATOM 1467 C C . PRO A 1 191 ? -4.075 -4.860 -49.440 1.00 29.36 191 PRO A C 1
ATOM 1469 O O . PRO A 1 191 ? -3.986 -4.892 -50.666 1.00 29.36 191 PRO A O 1
ATOM 1472 N N . LYS A 1 192 ? -3.398 -3.962 -48.716 1.00 27.94 192 LYS A N 1
ATOM 1473 C CA . LYS A 1 192 ? -2.212 -3.288 -49.256 1.00 27.94 192 LYS A CA 1
ATOM 1474 C C . LYS A 1 192 ? -1.007 -4.173 -48.978 1.00 27.94 192 LYS A C 1
ATOM 1476 O O . LYS A 1 192 ? -0.677 -4.417 -47.820 1.00 27.94 192 LYS A O 1
ATOM 1481 N N . ALA A 1 193 ? -0.388 -4.646 -50.057 1.00 30.58 193 ALA A N 1
ATOM 1482 C CA . ALA A 1 193 ? 0.840 -5.422 -50.060 1.00 30.58 193 ALA A CA 1
ATOM 1483 C C . ALA A 1 193 ? 1.879 -4.806 -49.109 1.00 30.58 193 ALA A C 1
ATOM 1485 O O . ALA A 1 193 ? 2.441 -3.742 -49.378 1.00 30.58 193 ALA A O 1
ATOM 1486 N N . LYS A 1 194 ? 2.130 -5.481 -47.984 1.00 27.70 194 LYS A N 1
ATOM 1487 C CA . LYS A 1 194 ? 3.354 -5.278 -47.217 1.00 27.70 194 LYS A CA 1
ATOM 1488 C C . LYS A 1 194 ? 4.457 -5.987 -47.986 1.00 27.70 194 LYS A C 1
ATOM 1490 O O . LYS A 1 194 ? 4.402 -7.200 -48.164 1.00 27.70 194 LYS A O 1
ATOM 1495 N N . LYS A 1 195 ? 5.435 -5.213 -48.454 1.00 25.16 195 LYS A N 1
ATOM 1496 C CA . LYS A 1 195 ? 6.750 -5.739 -48.818 1.00 25.16 195 LYS A CA 1
ATOM 1497 C C . LYS A 1 195 ? 7.234 -6.624 -47.670 1.00 25.16 195 LYS A C 1
ATOM 1499 O O . LYS A 1 195 ? 7.252 -6.175 -46.526 1.00 25.16 195 LYS A O 1
ATOM 1504 N N . GLU A 1 196 ? 7.619 -7.852 -47.994 1.00 28.16 196 GLU A N 1
ATOM 1505 C CA . GLU A 1 196 ? 8.500 -8.648 -47.151 1.00 28.16 196 GLU A CA 1
ATOM 1506 C C . GLU A 1 196 ? 9.766 -7.828 -46.887 1.00 28.16 196 GLU A C 1
ATOM 1508 O O . GLU A 1 196 ? 10.631 -7.690 -47.754 1.00 28.16 196 GLU A O 1
ATOM 1513 N N . GLU A 1 197 ? 9.900 -7.278 -45.685 1.00 27.34 197 GLU A N 1
ATOM 1514 C CA . GLU A 1 197 ? 11.230 -7.020 -45.159 1.00 27.34 197 GLU A CA 1
ATOM 1515 C C . GLU A 1 197 ? 11.798 -8.367 -44.733 1.00 27.34 197 GLU A C 1
ATOM 1517 O O . GLU A 1 197 ? 11.608 -8.839 -43.612 1.00 27.34 197 GLU A O 1
ATOM 1522 N N . LYS A 1 198 ? 12.504 -9.003 -45.673 1.00 26.95 198 LYS A N 1
ATOM 1523 C CA . LYS A 1 198 ? 13.544 -9.971 -45.337 1.00 26.95 198 LYS A CA 1
ATOM 1524 C C . LYS A 1 198 ? 14.415 -9.324 -44.261 1.00 26.95 198 LYS A C 1
ATOM 1526 O O . LYS A 1 198 ? 15.141 -8.374 -44.564 1.00 26.95 198 LYS A O 1
ATOM 1531 N N . LYS A 1 199 ? 14.361 -9.837 -43.027 1.00 28.94 199 LYS A N 1
ATOM 1532 C CA . LYS A 1 199 ? 15.410 -9.600 -42.033 1.00 28.94 199 LYS A CA 1
ATOM 1533 C C . LYS A 1 199 ? 16.708 -10.112 -42.651 1.00 28.94 199 LYS A C 1
ATOM 1535 O O . LYS A 1 199 ? 16.983 -11.308 -42.651 1.00 28.94 199 LYS A O 1
ATOM 1540 N N . LYS A 1 200 ? 17.468 -9.201 -43.260 1.00 26.44 200 LYS A N 1
ATOM 1541 C CA . LYS A 1 200 ? 18.873 -9.438 -43.571 1.00 26.44 200 LYS A CA 1
ATOM 1542 C C . LYS A 1 200 ? 19.583 -9.732 -42.244 1.00 26.44 200 LYS A C 1
ATOM 1544 O O . LYS A 1 200 ? 19.192 -9.143 -41.232 1.00 26.44 200 LYS A O 1
ATOM 1549 N N . PRO A 1 201 ? 20.610 -10.598 -42.233 1.00 29.16 201 PRO A N 1
ATOM 1550 C CA . PRO A 1 201 ? 21.522 -10.669 -41.102 1.00 29.16 201 PRO A CA 1
ATOM 1551 C C . PRO A 1 201 ? 21.977 -9.239 -40.827 1.00 29.16 201 PRO A C 1
ATOM 1553 O O . PRO A 1 201 ? 22.443 -8.559 -41.745 1.00 29.16 201 PRO A O 1
ATOM 1556 N N . VAL A 1 202 ? 21.736 -8.740 -39.616 1.00 33.69 202 VAL A N 1
ATOM 1557 C CA . VAL A 1 202 ? 22.217 -7.414 -39.243 1.00 33.69 202 VAL A CA 1
ATOM 1558 C C . VAL A 1 202 ? 23.728 -7.538 -39.155 1.00 33.69 202 VAL A C 1
ATOM 1560 O O . VAL A 1 202 ? 24.272 -8.029 -38.171 1.00 33.69 202 VAL A O 1
ATOM 1563 N N . GLU A 1 203 ? 24.394 -7.136 -40.231 1.00 31.53 203 GLU A N 1
ATOM 1564 C CA . GLU A 1 203 ? 25.800 -6.777 -40.217 1.00 31.53 203 GLU A CA 1
ATOM 1565 C C . GLU A 1 203 ? 25.967 -5.722 -39.120 1.00 31.53 203 GLU A C 1
ATOM 1567 O O . GLU A 1 203 ? 25.418 -4.618 -39.198 1.00 31.53 203 GLU A O 1
ATOM 1572 N N . GLN A 1 204 ? 26.661 -6.106 -38.050 1.00 34.09 204 GLN A N 1
ATOM 1573 C CA . GLN A 1 204 ? 27.025 -5.222 -36.956 1.00 34.09 204 GLN A CA 1
ATOM 1574 C C . GLN A 1 204 ? 27.948 -4.131 -37.504 1.00 34.09 204 GLN A C 1
ATOM 1576 O O . GLN A 1 204 ? 29.165 -4.283 -37.551 1.00 34.09 204 GLN A O 1
ATOM 1581 N N . LYS A 1 205 ? 27.372 -2.997 -37.906 1.00 30.75 205 LYS A N 1
ATOM 1582 C CA . LYS A 1 205 ? 28.111 -1.739 -37.892 1.00 30.75 205 LYS A CA 1
ATOM 1583 C C . LYS A 1 205 ? 28.095 -1.217 -36.467 1.00 30.75 205 LYS A C 1
ATOM 1585 O O . LYS A 1 205 ? 27.057 -0.803 -35.953 1.00 30.75 205 LYS A O 1
ATOM 1590 N N . ALA A 1 206 ? 29.266 -1.299 -35.851 1.00 38.41 206 ALA A N 1
ATOM 1591 C CA . ALA A 1 206 ? 29.584 -0.755 -34.551 1.00 38.41 206 ALA A CA 1
ATOM 1592 C C . ALA A 1 206 ? 29.213 0.735 -34.505 1.00 38.41 206 ALA A C 1
ATOM 1594 O O . ALA A 1 206 ? 29.871 1.581 -35.103 1.00 38.41 206 ALA A O 1
ATOM 1595 N N . ASN A 1 207 ? 28.119 1.046 -33.816 1.00 45.03 207 ASN A N 1
ATOM 1596 C CA . ASN A 1 207 ? 27.924 2.365 -33.244 1.00 45.03 207 ASN A CA 1
ATOM 1597 C C . ASN A 1 207 ? 28.258 2.194 -31.759 1.00 45.03 207 ASN A C 1
ATOM 1599 O O . ASN A 1 207 ? 27.427 1.739 -30.977 1.00 45.03 207 ASN A O 1
ATOM 1603 N N . GLU A 1 208 ? 29.524 2.427 -31.412 1.00 55.41 208 GLU A N 1
ATOM 1604 C CA . GLU A 1 208 ? 30.185 2.009 -30.160 1.00 55.41 208 GLU A CA 1
ATOM 1605 C C . GLU A 1 208 ? 29.718 2.779 -28.901 1.00 55.41 208 GLU A C 1
ATOM 1607 O O . GLU A 1 208 ? 30.364 2.737 -27.858 1.00 55.41 208 GLU A O 1
ATOM 1612 N N . GLY A 1 209 ? 28.584 3.486 -28.969 1.00 66.56 209 GLY A N 1
ATOM 1613 C CA . GLY A 1 209 ? 28.054 4.322 -27.890 1.00 66.56 209 GLY A CA 1
ATOM 1614 C C . GLY A 1 209 ? 26.789 3.771 -27.223 1.00 66.56 209 GLY A C 1
ATOM 1615 O O . GLY A 1 209 ? 25.950 3.112 -27.846 1.00 66.56 209 GLY A O 1
ATOM 1616 N N . MET A 1 210 ? 26.609 4.091 -25.939 1.00 78.81 210 MET A N 1
ATOM 1617 C CA . MET A 1 210 ? 25.331 3.933 -25.229 1.00 78.81 210 MET A CA 1
ATOM 1618 C C . MET A 1 210 ? 24.267 4.841 -25.871 1.00 78.81 210 MET A C 1
ATOM 1620 O O . MET A 1 210 ? 24.558 5.991 -26.187 1.00 78.81 210 MET A O 1
ATOM 1624 N N . SER A 1 211 ? 23.048 4.337 -26.085 1.00 77.69 211 SER A N 1
ATOM 1625 C CA . SER A 1 211 ? 21.973 5.087 -26.764 1.00 77.69 211 SER A CA 1
ATOM 1626 C C . SER A 1 211 ? 21.285 6.119 -25.869 1.00 77.69 211 SER A C 1
ATOM 1628 O O . SER A 1 211 ? 20.701 7.077 -26.369 1.00 77.69 211 SER A O 1
ATOM 1630 N N . VAL A 1 212 ? 21.371 5.934 -24.553 1.00 81.75 212 VAL A N 1
ATOM 1631 C CA . VAL A 1 212 ? 20.790 6.800 -23.524 1.00 81.75 212 VAL A CA 1
ATOM 1632 C C . VAL A 1 212 ? 21.752 6.922 -22.351 1.00 81.75 212 VAL A C 1
ATOM 1634 O O . VAL A 1 212 ? 22.576 6.033 -22.119 1.00 81.75 212 VAL A O 1
ATOM 1637 N N . THR A 1 213 ? 21.656 8.000 -21.575 1.00 84.50 213 THR A N 1
ATOM 1638 C CA . THR A 1 213 ? 22.437 8.112 -20.339 1.00 84.50 213 THR A CA 1
ATOM 1639 C C . THR A 1 213 ? 21.761 7.371 -19.182 1.00 84.50 213 THR A C 1
ATOM 1641 O O . THR A 1 213 ? 20.535 7.269 -19.102 1.00 84.50 213 THR A O 1
ATOM 1644 N N . LYS A 1 214 ? 22.565 6.919 -18.208 1.00 85.19 214 LYS A N 1
ATOM 1645 C CA . LYS A 1 214 ? 22.074 6.258 -16.985 1.00 85.19 214 LYS A CA 1
ATOM 1646 C C . LYS A 1 214 ? 21.039 7.096 -16.214 1.00 85.19 214 LYS A C 1
ATOM 1648 O O . LYS A 1 214 ? 20.169 6.526 -15.564 1.00 85.19 214 LYS A O 1
ATOM 1653 N N . LYS A 1 215 ? 21.148 8.433 -16.259 1.00 83.94 215 LYS A N 1
ATOM 1654 C CA . LYS A 1 215 ? 20.253 9.363 -15.544 1.00 83.94 215 LYS A CA 1
ATOM 1655 C C . LYS A 1 215 ? 18.906 9.550 -16.242 1.00 83.94 215 LYS A C 1
ATOM 1657 O O . LYS A 1 215 ? 17.905 9.728 -15.561 1.00 83.94 215 LYS A O 1
ATOM 1662 N N . GLU A 1 216 ? 18.880 9.524 -17.570 1.00 83.12 216 GLU A N 1
ATOM 1663 C CA . GLU A 1 216 ? 17.654 9.747 -18.346 1.00 83.12 216 GLU A CA 1
ATOM 1664 C C . GLU A 1 216 ? 16.772 8.503 -18.377 1.00 83.12 216 GLU A C 1
ATOM 1666 O O . GLU A 1 216 ? 15.564 8.585 -18.153 1.00 83.12 216 GLU A O 1
ATOM 1671 N N . ASN A 1 217 ? 17.371 7.345 -18.659 1.00 83.06 217 ASN A N 1
ATOM 1672 C CA . ASN A 1 217 ? 16.639 6.094 -18.766 1.00 83.06 217 ASN A CA 1
ATOM 1673 C C . ASN A 1 217 ? 17.526 4.916 -18.371 1.00 83.06 217 ASN A C 1
ATOM 1675 O O . ASN A 1 217 ? 18.219 4.319 -19.192 1.00 83.06 217 ASN A O 1
ATOM 1679 N N . PHE A 1 218 ? 17.472 4.572 -17.086 1.00 86.56 218 PHE A N 1
ATOM 1680 C CA . PHE A 1 218 ? 18.251 3.475 -16.526 1.00 86.56 218 PHE A CA 1
ATOM 1681 C C . PHE A 1 218 ? 17.956 2.122 -17.191 1.00 86.56 218 PHE A C 1
ATOM 1683 O O . PHE A 1 218 ? 18.877 1.334 -17.361 1.00 86.56 218 PHE A O 1
ATOM 1690 N N . ALA A 1 219 ? 16.702 1.843 -17.566 1.00 83.44 219 ALA A N 1
ATOM 1691 C CA . ALA A 1 219 ? 16.313 0.540 -18.108 1.00 83.44 219 ALA A CA 1
ATOM 1692 C C . ALA A 1 219 ? 16.921 0.296 -19.497 1.00 83.44 219 ALA A C 1
ATOM 1694 O O . ALA A 1 219 ? 17.535 -0.747 -19.733 1.00 83.44 219 ALA A O 1
ATOM 1695 N N . ASP A 1 220 ? 16.803 1.283 -20.384 1.00 84.19 220 ASP A N 1
ATOM 1696 C CA . ASP A 1 220 ? 17.377 1.199 -21.728 1.00 84.19 220 ASP A CA 1
ATOM 1697 C C . ASP A 1 220 ? 18.907 1.294 -21.666 1.00 84.19 220 ASP A C 1
ATOM 1699 O O . ASP A 1 220 ? 19.595 0.535 -22.342 1.00 84.19 220 ASP A O 1
ATOM 1703 N N . TRP A 1 221 ? 19.453 2.127 -20.769 1.00 91.00 221 TRP A N 1
ATOM 1704 C CA . TRP A 1 221 ? 20.895 2.196 -20.518 1.00 91.00 221 TRP A CA 1
ATOM 1705 C C . TRP A 1 221 ? 21.457 0.857 -20.038 1.00 91.00 221 TRP A C 1
ATOM 1707 O O . TRP A 1 221 ? 22.501 0.426 -20.514 1.00 91.00 221 TRP A O 1
ATOM 1717 N N . TYR A 1 222 ? 20.776 0.191 -19.103 1.00 88.00 222 TYR A N 1
ATOM 1718 C CA . TYR A 1 222 ? 21.194 -1.104 -18.570 1.00 88.00 222 TYR A CA 1
ATOM 1719 C C . TYR A 1 222 ? 21.131 -2.188 -19.645 1.00 88.00 222 TYR A C 1
ATOM 1721 O O . TYR A 1 222 ? 22.076 -2.958 -19.783 1.00 88.00 222 TYR A O 1
ATOM 1729 N N . THR A 1 223 ? 20.059 -2.201 -20.443 1.00 86.62 223 THR A N 1
ATOM 1730 C CA . THR A 1 223 ? 19.902 -3.122 -21.578 1.00 86.62 223 THR A CA 1
ATOM 1731 C C . THR A 1 223 ? 21.027 -2.937 -22.591 1.00 86.62 223 THR A C 1
ATOM 1733 O O . THR A 1 223 ? 21.667 -3.905 -23.001 1.00 86.62 223 THR A O 1
ATOM 1736 N N . ASP A 1 224 ? 21.329 -1.691 -22.942 1.00 86.88 224 ASP A N 1
ATOM 1737 C CA . ASP A 1 224 ? 22.465 -1.355 -23.792 1.00 86.88 224 ASP A CA 1
ATOM 1738 C C . ASP A 1 224 ? 23.788 -1.786 -23.165 1.00 86.88 224 ASP A C 1
ATOM 1740 O O . ASP A 1 224 ? 24.625 -2.369 -23.844 1.00 86.88 224 ASP A O 1
ATOM 1744 N N . ALA A 1 225 ? 23.981 -1.534 -21.871 1.00 88.94 225 ALA A N 1
ATOM 1745 C CA . ALA A 1 225 ? 25.215 -1.863 -21.179 1.00 88.94 225 ALA A CA 1
ATOM 1746 C C . ALA A 1 225 ? 25.491 -3.368 -21.218 1.00 88.94 225 ALA A C 1
ATOM 1748 O O . ALA A 1 225 ? 26.611 -3.750 -21.532 1.00 88.94 225 ALA A O 1
ATOM 1749 N N . ILE A 1 226 ? 24.499 -4.224 -20.957 1.00 88.62 226 ILE A N 1
ATOM 1750 C CA . ILE A 1 226 ? 24.683 -5.687 -20.918 1.00 88.62 226 ILE A CA 1
ATOM 1751 C C . ILE A 1 226 ? 24.724 -6.334 -22.311 1.00 88.62 226 ILE A C 1
ATOM 1753 O O . ILE A 1 226 ? 25.397 -7.345 -22.501 1.00 88.62 226 ILE A O 1
ATOM 1757 N N . THR A 1 227 ? 24.043 -5.760 -23.304 1.00 86.31 227 THR A N 1
ATOM 1758 C CA . THR A 1 227 ? 24.039 -6.306 -24.674 1.00 86.31 227 THR A CA 1
ATOM 1759 C C . THR A 1 227 ? 25.249 -5.826 -25.473 1.00 86.31 227 THR A C 1
ATOM 1761 O O . THR A 1 227 ? 25.950 -6.636 -26.076 1.00 86.31 227 THR A O 1
ATOM 1764 N N . LYS A 1 228 ? 25.573 -4.526 -25.427 1.00 87.06 228 LYS A N 1
ATOM 1765 C CA . LYS A 1 228 ? 26.699 -3.940 -26.178 1.00 87.06 228 LYS A CA 1
ATOM 1766 C C . LYS A 1 228 ? 28.062 -4.303 -25.596 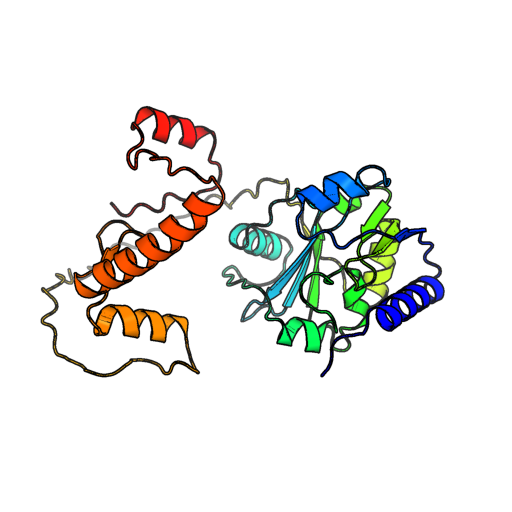1.00 87.06 228 LYS A C 1
ATOM 1768 O O . LYS A 1 228 ? 29.028 -4.362 -26.345 1.00 87.06 228 LYS A O 1
ATOM 1773 N N . SER A 1 229 ? 28.150 -4.585 -24.293 1.00 88.25 229 SER A N 1
ATOM 1774 C CA . SER A 1 229 ? 29.378 -5.133 -23.690 1.00 88.25 229 SER A CA 1
ATOM 1775 C C . SER A 1 229 ? 29.597 -6.617 -23.996 1.00 88.25 229 SER A C 1
ATOM 1777 O O . SER A 1 229 ? 30.617 -7.175 -23.596 1.00 88.25 229 SER A O 1
ATOM 1779 N N . GLY A 1 230 ? 28.655 -7.274 -24.686 1.00 86.81 230 GLY A N 1
ATOM 1780 C CA . GLY A 1 230 ? 28.734 -8.703 -24.970 1.00 86.81 230 GLY A CA 1
ATOM 1781 C C . GLY A 1 230 ? 28.621 -9.560 -23.709 1.00 86.81 230 GLY A C 1
ATOM 1782 O O . GLY A 1 230 ? 29.243 -10.614 -23.631 1.00 86.81 230 GLY A O 1
ATOM 1783 N N . MET A 1 231 ? 27.866 -9.118 -22.701 1.00 90.44 231 MET A N 1
ATOM 1784 C CA . MET A 1 231 ? 27.616 -9.914 -21.498 1.00 90.44 231 MET A CA 1
ATOM 1785 C C . MET A 1 231 ? 26.490 -10.930 -21.714 1.00 90.44 231 MET A C 1
ATOM 1787 O O . MET A 1 231 ? 26.600 -12.083 -21.286 1.00 90.44 231 MET A O 1
ATOM 1791 N N . ILE A 1 232 ? 25.434 -10.532 -22.428 1.00 91.38 232 ILE A N 1
ATOM 1792 C CA . ILE A 1 232 ? 24.295 -11.398 -22.746 1.00 91.38 232 ILE A CA 1
ATOM 1793 C C . ILE A 1 232 ? 23.914 -11.331 -24.226 1.00 91.38 232 ILE A C 1
ATOM 1795 O O . ILE A 1 232 ? 24.054 -10.287 -24.859 1.00 91.38 232 ILE A O 1
ATOM 1799 N N . ASP A 1 233 ? 23.355 -12.426 -24.738 1.00 85.25 233 ASP A N 1
ATOM 1800 C CA . ASP A 1 233 ? 22.610 -12.467 -25.995 1.00 85.25 233 ASP A CA 1
ATOM 1801 C C . ASP A 1 233 ? 21.158 -12.900 -25.734 1.00 85.25 233 ASP A C 1
ATOM 1803 O O . ASP A 1 233 ? 20.862 -13.653 -24.800 1.00 85.25 233 ASP A O 1
ATOM 1807 N N . TYR A 1 234 ? 20.236 -12.422 -26.568 1.00 81.19 234 TYR A N 1
ATOM 1808 C CA . TYR A 1 234 ? 18.839 -12.849 -26.520 1.00 81.19 234 TYR A CA 1
ATOM 1809 C C . TYR A 1 234 ? 18.677 -14.241 -27.129 1.00 81.19 234 TYR A C 1
ATOM 1811 O O . TYR A 1 234 ? 19.272 -14.541 -28.164 1.00 81.19 234 TYR A O 1
ATOM 1819 N N . TYR A 1 235 ? 17.836 -15.062 -26.502 1.00 85.00 235 TYR A N 1
ATOM 1820 C CA . TYR A 1 235 ? 17.365 -16.318 -27.072 1.00 85.00 235 TYR A CA 1
ATOM 1821 C C . TYR A 1 235 ? 15.950 -16.157 -27.645 1.00 85.00 235 TYR A C 1
ATOM 1823 O O . TYR A 1 235 ? 15.243 -15.205 -27.306 1.00 85.00 235 TYR A O 1
ATOM 1831 N N . ASP A 1 236 ? 15.524 -17.095 -28.493 1.00 72.69 236 ASP A N 1
ATOM 1832 C CA . ASP A 1 236 ? 14.205 -17.050 -29.147 1.00 72.69 236 ASP A CA 1
ATOM 1833 C C . ASP A 1 236 ? 13.047 -17.146 -28.138 1.00 72.69 236 ASP A C 1
ATOM 1835 O O . ASP A 1 236 ? 11.957 -16.611 -28.351 1.00 72.69 236 ASP A O 1
ATOM 1839 N N . VAL A 1 237 ? 13.299 -17.771 -26.986 1.00 72.38 237 VAL A N 1
ATOM 1840 C CA . VAL A 1 237 ? 12.336 -17.853 -25.890 1.00 72.38 237 VAL A CA 1
ATOM 1841 C C . VAL A 1 237 ? 12.408 -16.589 -25.036 1.00 72.38 237 VAL A C 1
ATOM 1843 O O . VAL A 1 237 ? 13.426 -16.282 -24.416 1.00 72.38 237 VAL A O 1
ATOM 1846 N N . SER A 1 238 ? 11.292 -15.861 -24.964 1.00 63.16 238 SER A N 1
ATOM 1847 C CA . SER A 1 238 ? 11.184 -14.652 -24.144 1.00 63.16 238 SER A CA 1
ATOM 1848 C C . SER A 1 238 ? 11.498 -14.949 -22.674 1.00 63.16 238 SER A C 1
ATOM 1850 O O . SER A 1 238 ? 10.881 -15.816 -22.064 1.00 63.16 238 SER A O 1
ATOM 1852 N N . GLY A 1 239 ? 12.447 -14.206 -22.102 1.00 72.06 239 GLY A N 1
ATOM 1853 C CA . GLY A 1 239 ? 12.907 -14.407 -20.723 1.00 72.06 239 GLY A CA 1
ATOM 1854 C C . GLY A 1 239 ? 14.082 -15.378 -20.583 1.00 72.06 239 GLY A C 1
ATOM 1855 O O . GLY A 1 239 ? 14.665 -15.450 -19.504 1.00 72.06 239 GLY A O 1
ATOM 1856 N N . CYS A 1 240 ? 14.479 -16.059 -21.660 1.00 78.69 240 CYS A N 1
ATOM 1857 C CA . CYS A 1 240 ? 15.714 -16.830 -21.716 1.00 78.69 240 CYS A CA 1
ATOM 1858 C C . CYS A 1 240 ? 16.832 -15.986 -22.337 1.00 78.69 240 CYS A C 1
ATOM 1860 O O . CYS A 1 240 ? 16.667 -15.377 -23.396 1.00 78.69 240 CYS A O 1
ATOM 1862 N N . TYR A 1 241 ? 17.985 -15.976 -21.676 1.00 88.44 241 TYR A N 1
ATOM 1863 C CA . TYR A 1 241 ? 19.169 -15.248 -22.118 1.00 88.44 241 TYR A CA 1
ATOM 1864 C C . TYR A 1 241 ? 20.349 -16.203 -22.198 1.00 88.44 241 TYR A C 1
ATOM 1866 O O . TYR A 1 241 ? 20.515 -17.073 -21.342 1.00 88.44 241 TYR A O 1
ATOM 1874 N N . ILE A 1 242 ? 21.187 -16.010 -23.208 1.00 89.88 242 ILE A N 1
ATOM 1875 C CA . ILE A 1 242 ? 22.480 -16.674 -23.299 1.00 89.88 242 ILE A CA 1
ATOM 1876 C C . ILE A 1 242 ? 23.480 -15.779 -22.571 1.00 89.88 242 ILE A C 1
ATOM 1878 O O . ILE A 1 242 ? 23.759 -14.665 -23.011 1.00 89.88 242 ILE A O 1
ATOM 1882 N N . LEU A 1 243 ? 24.015 -16.251 -21.448 1.00 92.31 243 LEU A N 1
ATOM 1883 C CA . LEU A 1 243 ? 25.108 -15.569 -20.760 1.00 92.31 243 LEU A CA 1
ATOM 1884 C C . LEU A 1 243 ? 26.421 -15.923 -21.461 1.00 92.31 243 LEU A C 1
ATOM 1886 O O . LEU A 1 243 ? 26.743 -17.098 -21.633 1.00 92.31 243 LEU A O 1
ATOM 1890 N N . ARG A 1 244 ? 27.196 -14.909 -21.850 1.00 91.25 244 ARG A N 1
ATOM 1891 C CA . ARG A 1 244 ? 28.524 -15.113 -22.445 1.00 91.25 244 ARG A CA 1
ATOM 1892 C C . ARG A 1 244 ? 29.540 -15.567 -21.390 1.00 91.25 244 ARG A C 1
ATOM 1894 O O . ARG A 1 244 ? 29.313 -15.306 -20.206 1.00 91.25 244 ARG A O 1
ATOM 1901 N N . PRO A 1 245 ? 30.686 -16.166 -21.781 1.00 93.69 245 PRO A N 1
ATOM 1902 C CA . PRO A 1 245 ? 31.634 -16.767 -20.837 1.00 93.69 245 PRO A CA 1
ATOM 1903 C C . PRO A 1 245 ? 32.018 -15.868 -19.655 1.00 93.69 245 PRO A C 1
ATOM 1905 O O . PRO A 1 245 ? 31.936 -16.301 -18.513 1.00 93.69 245 PRO A O 1
ATOM 1908 N N . TYR A 1 246 ? 32.325 -14.590 -19.900 1.00 91.12 246 TYR A N 1
ATOM 1909 C CA . TYR A 1 246 ? 32.675 -13.646 -18.830 1.00 91.12 246 TYR A CA 1
ATOM 1910 C C . TYR A 1 246 ? 31.518 -13.380 -17.850 1.00 91.12 246 TYR A C 1
ATOM 1912 O O . TYR A 1 246 ? 31.719 -13.259 -16.645 1.00 91.12 246 TYR A O 1
ATOM 1920 N N . SER A 1 247 ? 30.280 -13.323 -18.346 1.00 94.81 247 SER A N 1
ATOM 1921 C CA . SER A 1 247 ? 29.097 -13.147 -17.490 1.00 94.81 247 SER A CA 1
ATOM 1922 C C . SER A 1 247 ? 28.747 -14.405 -16.717 1.00 94.81 247 SER A C 1
ATOM 1924 O O . SER A 1 247 ? 28.322 -14.317 -15.566 1.00 94.81 247 SER A O 1
ATOM 1926 N N . TYR A 1 248 ? 28.964 -15.570 -17.323 1.00 95.38 248 TYR A N 1
ATOM 1927 C CA . TYR A 1 248 ? 28.813 -16.838 -16.629 1.00 95.38 248 TYR A CA 1
ATOM 1928 C C . TYR A 1 248 ? 29.865 -16.997 -15.522 1.00 95.38 248 TYR A C 1
ATOM 1930 O O . TYR A 1 248 ? 29.513 -17.387 -14.416 1.00 95.38 248 TYR A O 1
ATOM 1938 N N . GLU A 1 249 ? 31.111 -16.569 -15.745 1.00 96.12 249 GLU A N 1
ATOM 1939 C CA . GLU A 1 249 ? 32.149 -16.563 -14.704 1.00 96.12 249 GLU A CA 1
ATOM 1940 C C . GLU A 1 249 ? 31.766 -15.661 -13.513 1.00 96.12 249 GLU A C 1
ATOM 1942 O O . GLU A 1 249 ? 31.930 -16.037 -12.350 1.00 96.12 249 GLU A O 1
ATOM 1947 N N . ILE A 1 250 ? 31.210 -14.470 -13.780 1.00 94.62 250 ILE A N 1
ATOM 1948 C CA . ILE A 1 250 ? 30.668 -13.596 -12.726 1.00 94.62 250 ILE A CA 1
ATOM 1949 C C . ILE A 1 250 ? 29.572 -14.327 -11.944 1.00 94.62 250 ILE A C 1
ATOM 1951 O O . ILE A 1 250 ? 29.575 -14.304 -10.711 1.00 94.62 250 ILE A O 1
ATOM 1955 N N . TRP A 1 251 ? 28.650 -14.986 -12.647 1.00 94.69 251 TRP A N 1
ATOM 1956 C CA . TRP A 1 251 ? 27.582 -15.763 -12.029 1.00 94.69 251 TRP A CA 1
ATOM 1957 C C . TRP A 1 251 ? 28.121 -16.899 -11.148 1.00 94.69 251 TRP A C 1
ATOM 1959 O O . TRP A 1 251 ? 27.680 -17.041 -10.009 1.00 94.69 251 TRP A O 1
ATOM 1969 N N . GLU A 1 252 ? 29.121 -17.649 -11.611 1.00 97.06 252 GLU A N 1
ATOM 1970 C CA . GLU A 1 252 ? 29.759 -18.717 -10.834 1.00 97.06 252 GLU A CA 1
ATOM 1971 C C . GLU A 1 252 ? 30.394 -18.184 -9.545 1.00 97.06 252 GLU A C 1
ATOM 1973 O O . GLU A 1 252 ? 30.226 -18.781 -8.481 1.00 97.06 252 GLU A O 1
ATOM 1978 N N . ARG A 1 253 ? 31.064 -17.025 -9.596 1.00 96.81 253 ARG A N 1
ATOM 1979 C CA . ARG A 1 253 ? 31.641 -16.385 -8.400 1.00 96.81 253 ARG A CA 1
ATOM 1980 C C . ARG A 1 253 ? 30.563 -15.993 -7.387 1.00 96.81 253 ARG A C 1
ATOM 1982 O O . ARG A 1 253 ? 30.739 -16.219 -6.189 1.00 96.81 253 ARG A O 1
ATOM 1989 N N . VAL A 1 254 ? 29.445 -15.433 -7.858 1.00 96.56 254 VAL A N 1
ATOM 1990 C CA . VAL A 1 254 ? 28.293 -15.082 -7.008 1.00 96.56 254 VAL A CA 1
ATOM 1991 C C . VAL A 1 254 ? 27.685 -16.336 -6.384 1.00 96.56 254 VAL A C 1
ATOM 1993 O O . VAL A 1 254 ? 27.473 -16.375 -5.171 1.00 96.56 254 VAL A O 1
ATOM 1996 N N . GLN A 1 255 ? 27.456 -17.375 -7.189 1.00 96.06 255 GLN A N 1
ATOM 1997 C CA . GLN A 1 255 ? 26.900 -18.638 -6.720 1.00 96.06 255 GLN A CA 1
ATOM 1998 C C . GLN A 1 255 ? 27.803 -19.276 -5.661 1.00 96.06 255 GLN A C 1
ATOM 2000 O O . GLN A 1 255 ? 27.316 -19.604 -4.588 1.00 96.06 255 GLN A O 1
ATOM 2005 N N . GLN A 1 256 ? 29.113 -19.385 -5.902 1.00 96.88 256 GLN A N 1
ATOM 2006 C CA . GLN A 1 256 ? 30.070 -19.959 -4.946 1.00 96.88 256 GLN A CA 1
ATOM 2007 C C . GLN A 1 256 ? 30.108 -19.200 -3.615 1.00 96.88 256 GLN A C 1
ATOM 2009 O O . GLN A 1 256 ? 30.216 -19.815 -2.548 1.00 96.88 256 GLN A O 1
ATOM 2014 N N . PHE A 1 257 ? 30.031 -17.867 -3.667 1.00 97.12 257 PHE A N 1
ATOM 2015 C CA . PHE A 1 257 ? 29.966 -17.037 -2.471 1.00 97.12 257 PHE A CA 1
ATOM 2016 C C . PHE A 1 257 ? 28.691 -17.326 -1.672 1.00 97.12 257 PHE A C 1
ATOM 2018 O O . PHE A 1 257 ? 28.768 -17.625 -0.479 1.00 97.12 257 PHE A O 1
ATOM 2025 N N . LEU A 1 258 ? 27.523 -17.281 -2.315 1.00 96.06 258 LEU A N 1
ATOM 2026 C CA . LEU A 1 258 ? 26.244 -17.508 -1.642 1.00 96.06 258 LEU A CA 1
ATOM 2027 C C . LEU A 1 258 ? 26.112 -18.943 -1.128 1.00 96.06 258 LEU A C 1
ATOM 2029 O O . LEU A 1 258 ? 25.751 -19.133 0.030 1.00 96.06 258 LEU A O 1
ATOM 2033 N N . ASP A 1 259 ? 26.488 -19.938 -1.932 1.00 96.12 259 ASP A N 1
ATOM 2034 C CA . ASP A 1 259 ? 26.451 -21.353 -1.557 1.00 96.12 259 ASP A CA 1
ATOM 2035 C C . ASP A 1 259 ? 27.221 -21.611 -0.263 1.00 96.12 259 ASP A C 1
ATOM 2037 O O . ASP A 1 259 ? 26.735 -22.315 0.620 1.00 96.12 259 ASP A O 1
ATOM 2041 N N . ARG A 1 260 ? 28.420 -21.030 -0.130 1.00 96.50 260 ARG A N 1
ATOM 2042 C CA . ARG A 1 260 ? 29.244 -21.182 1.074 1.00 96.50 260 ARG A CA 1
ATOM 2043 C C . ARG A 1 260 ? 28.530 -20.639 2.312 1.00 96.50 260 ARG A C 1
ATOM 2045 O O . ARG A 1 260 ? 28.513 -21.308 3.342 1.00 96.50 260 ARG A O 1
ATOM 2052 N N . ASN A 1 261 ? 27.947 -19.446 2.204 1.00 96.62 261 ASN A N 1
ATOM 2053 C CA . ASN A 1 261 ? 27.268 -18.782 3.316 1.00 96.62 261 ASN A CA 1
ATOM 2054 C C . ASN A 1 261 ? 25.963 -19.496 3.700 1.00 96.62 261 ASN A C 1
ATOM 2056 O O . ASN A 1 261 ? 25.703 -19.716 4.880 1.00 96.62 261 ASN A O 1
ATOM 2060 N N . LEU A 1 262 ? 25.165 -19.909 2.715 1.00 95.75 262 LEU A N 1
ATOM 2061 C CA . LEU A 1 262 ? 23.891 -20.590 2.947 1.00 95.75 262 LEU A CA 1
ATOM 2062 C C . LEU A 1 262 ? 24.096 -21.997 3.526 1.00 95.75 262 LEU A C 1
ATOM 2064 O O . LEU A 1 262 ? 23.411 -22.388 4.472 1.00 95.75 262 LEU A O 1
ATOM 2068 N N . LYS A 1 263 ? 25.092 -22.744 3.037 1.00 96.62 263 LYS A N 1
ATOM 2069 C CA . LYS A 1 263 ? 25.427 -24.064 3.594 1.00 96.62 263 LYS A CA 1
ATOM 2070 C C . LYS A 1 263 ? 25.894 -23.975 5.050 1.00 96.62 263 LYS A C 1
ATOM 2072 O O . LYS A 1 263 ? 25.578 -24.869 5.831 1.00 96.62 263 LYS A O 1
ATOM 2077 N N . ALA A 1 264 ? 26.585 -22.899 5.437 1.00 96.31 264 ALA A N 1
ATOM 2078 C CA . ALA A 1 264 ? 27.038 -22.692 6.816 1.00 96.31 264 ALA A CA 1
ATOM 2079 C C . ALA A 1 264 ? 25.882 -22.550 7.826 1.00 96.31 264 ALA A C 1
ATOM 2081 O O . ALA A 1 264 ? 26.040 -22.934 8.981 1.00 96.31 264 ALA A O 1
ATOM 2082 N N . ILE A 1 265 ? 24.714 -22.063 7.393 1.00 97.00 265 ILE A N 1
ATOM 2083 C CA . ILE A 1 265 ? 23.503 -21.949 8.227 1.00 97.00 265 ILE A CA 1
ATOM 2084 C C . ILE A 1 265 ? 22.550 -23.152 8.076 1.00 97.00 265 ILE A C 1
ATOM 2086 O O . ILE A 1 265 ? 21.405 -23.101 8.515 1.00 97.00 265 ILE A O 1
ATOM 2090 N N . GLY A 1 266 ? 23.010 -24.244 7.454 1.00 94.94 266 GLY A N 1
ATOM 2091 C CA . GLY A 1 266 ? 22.259 -25.497 7.326 1.00 94.94 266 GLY A CA 1
ATOM 2092 C C . GLY A 1 266 ? 21.313 -25.582 6.121 1.00 94.94 266 GLY A C 1
ATOM 2093 O O . GLY A 1 266 ? 20.587 -26.571 5.998 1.00 94.94 266 GLY A O 1
ATOM 2094 N N . VAL A 1 267 ? 21.326 -24.600 5.211 1.00 95.56 267 VAL A N 1
ATOM 2095 C CA . VAL A 1 267 ? 20.517 -24.638 3.981 1.00 95.56 267 VAL A CA 1
ATOM 2096 C C . VAL A 1 267 ? 21.091 -25.670 3.006 1.00 95.56 267 VAL A C 1
ATOM 2098 O O . VAL A 1 267 ? 22.303 -25.751 2.792 1.00 95.56 267 VAL A O 1
ATOM 2101 N N . LYS A 1 268 ? 20.208 -26.467 2.395 1.00 92.69 268 LYS A N 1
ATOM 2102 C CA . LYS A 1 268 ? 20.558 -27.505 1.417 1.00 92.69 268 LYS A CA 1
ATOM 2103 C C . LYS A 1 268 ? 20.027 -27.130 0.039 1.00 92.69 268 LYS A C 1
ATOM 2105 O O . LYS A 1 268 ? 18.862 -26.765 -0.097 1.00 92.69 268 LYS A O 1
ATOM 2110 N N . ASN A 1 269 ? 20.866 -27.278 -0.983 1.00 92.00 269 ASN A N 1
ATOM 2111 C CA . ASN A 1 269 ? 20.452 -27.058 -2.365 1.00 92.00 269 ASN A CA 1
ATOM 2112 C C . ASN A 1 269 ? 19.452 -28.143 -2.786 1.00 92.00 269 ASN A C 1
ATOM 2114 O O . ASN A 1 269 ? 19.641 -29.325 -2.497 1.00 92.00 269 ASN A O 1
ATOM 2118 N N . CYS A 1 270 ? 18.407 -27.735 -3.497 1.00 91.75 270 CYS A N 1
ATOM 2119 C CA . CYS A 1 270 ? 17.446 -28.623 -4.136 1.00 91.75 270 CYS A CA 1
ATOM 2120 C C . CYS A 1 270 ? 17.413 -28.319 -5.636 1.00 91.75 270 CYS A C 1
ATOM 2122 O O . CYS A 1 270 ? 17.505 -27.165 -6.052 1.00 91.75 270 CYS A O 1
ATOM 2124 N N . TYR A 1 271 ? 17.331 -29.370 -6.448 1.00 88.25 271 TYR A N 1
ATOM 2125 C CA . TYR A 1 271 ? 17.191 -29.255 -7.894 1.00 88.25 271 TYR A CA 1
ATOM 2126 C C . TYR A 1 271 ? 15.726 -29.450 -8.265 1.00 88.25 271 TYR A C 1
ATOM 2128 O O . TYR A 1 271 ? 15.137 -30.485 -7.948 1.00 88.25 271 TYR A O 1
ATOM 2136 N N . PHE A 1 272 ? 15.163 -28.471 -8.965 1.00 84.50 272 PHE A N 1
ATOM 2137 C CA . PHE A 1 272 ? 13.865 -28.596 -9.610 1.00 84.50 272 PHE A CA 1
ATOM 2138 C C . PHE A 1 272 ? 14.079 -28.775 -11.115 1.00 84.50 272 PHE A C 1
ATOM 2140 O O . PHE A 1 272 ? 14.907 -28.072 -11.701 1.00 84.50 272 PHE A O 1
ATOM 2147 N N . PRO A 1 273 ? 13.362 -29.708 -11.759 1.00 81.00 273 PRO A N 1
ATOM 2148 C CA . PRO A 1 273 ? 13.483 -29.906 -13.192 1.00 81.00 273 PRO A CA 1
ATOM 2149 C C . PRO A 1 273 ? 13.017 -28.654 -13.939 1.00 81.00 273 PRO A C 1
ATOM 2151 O O . PRO A 1 273 ? 11.942 -28.124 -13.673 1.00 81.00 273 PRO A O 1
ATOM 2154 N N . MET A 1 274 ? 13.816 -28.206 -14.909 1.00 74.62 274 MET A N 1
ATOM 2155 C CA . MET A 1 274 ? 13.454 -27.076 -15.779 1.00 74.62 274 MET A CA 1
ATOM 2156 C C . MET A 1 274 ? 12.350 -27.429 -16.783 1.00 74.62 274 MET A C 1
ATOM 2158 O O . MET A 1 274 ? 11.719 -26.540 -17.346 1.00 74.62 274 MET A O 1
ATOM 2162 N N . PHE A 1 275 ? 12.118 -28.722 -17.018 1.00 75.38 275 PHE A N 1
ATOM 2163 C CA . PHE A 1 275 ? 11.123 -29.209 -17.962 1.00 75.38 275 PHE A CA 1
ATOM 2164 C C . PHE A 1 275 ? 9.946 -29.826 -17.217 1.00 75.38 275 PHE A C 1
ATOM 2166 O O . PHE A 1 275 ? 10.112 -30.714 -16.378 1.00 75.38 275 PHE A O 1
ATOM 2173 N N . VAL A 1 276 ? 8.748 -29.375 -17.568 1.00 71.81 276 VAL A N 1
ATOM 2174 C CA . VAL A 1 276 ? 7.484 -29.944 -17.104 1.00 71.81 27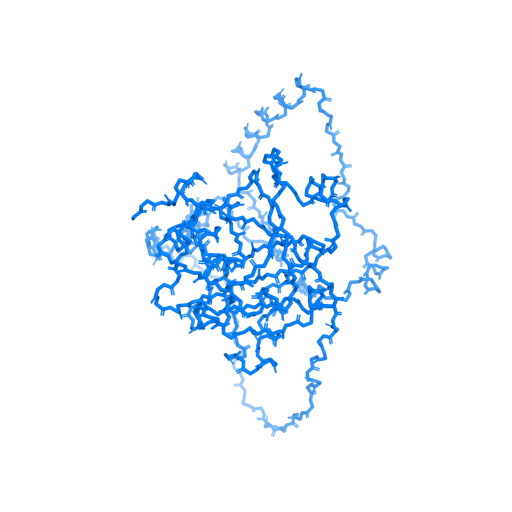6 VAL A CA 1
ATOM 2175 C C . VAL A 1 276 ? 6.880 -30.738 -18.260 1.00 71.81 276 VAL A C 1
ATOM 2177 O O . VAL A 1 276 ? 7.008 -30.352 -19.423 1.00 71.81 276 VAL A O 1
ATOM 2180 N N . THR A 1 277 ? 6.252 -31.881 -17.971 1.00 77.12 277 THR A N 1
ATOM 2181 C CA . THR A 1 277 ? 5.584 -32.664 -19.017 1.00 77.12 277 THR A CA 1
ATOM 2182 C C . THR A 1 277 ? 4.456 -31.846 -19.637 1.00 77.12 277 THR A C 1
ATOM 2184 O O . THR A 1 277 ? 3.758 -31.114 -18.936 1.00 77.12 277 THR A O 1
ATOM 2187 N N . LYS A 1 278 ? 4.240 -32.005 -20.948 1.00 73.19 278 LYS A N 1
ATOM 2188 C CA . LYS A 1 278 ? 3.171 -31.304 -21.673 1.00 73.19 278 LYS A CA 1
ATOM 2189 C C . LYS A 1 278 ? 1.808 -31.461 -20.985 1.00 73.19 278 LYS A C 1
ATOM 2191 O O . LYS A 1 278 ? 1.101 -30.481 -20.821 1.00 73.19 278 LYS A O 1
ATOM 2196 N N . GLU A 1 279 ? 1.502 -32.659 -20.493 1.00 75.50 279 GLU A N 1
ATOM 2197 C CA . GLU A 1 279 ? 0.258 -32.954 -19.770 1.00 75.50 279 GLU A CA 1
ATOM 2198 C C . GLU A 1 279 ? 0.100 -32.143 -18.467 1.00 75.50 279 GLU A C 1
ATOM 2200 O O . GLU A 1 279 ? -0.990 -31.667 -18.162 1.00 75.50 279 GLU A O 1
ATOM 2205 N N . LYS A 1 280 ? 1.183 -31.938 -17.700 1.00 70.12 280 LYS A N 1
ATOM 2206 C CA . LYS A 1 280 ? 1.156 -31.091 -16.492 1.00 70.12 280 LYS A CA 1
ATOM 2207 C C . LYS A 1 280 ? 1.033 -29.607 -16.843 1.00 70.12 280 LYS A C 1
ATOM 2209 O O . LYS A 1 280 ? 0.326 -28.883 -16.156 1.00 70.12 280 LYS A O 1
ATOM 2214 N N . LEU A 1 281 ? 1.674 -29.190 -17.932 1.00 65.88 281 LEU A N 1
ATOM 2215 C CA . LEU A 1 281 ? 1.606 -27.829 -18.471 1.00 65.88 281 LEU A CA 1
ATOM 2216 C C . LEU A 1 281 ? 0.200 -27.504 -19.017 1.00 65.88 281 LEU A C 1
ATOM 2218 O O . LEU A 1 281 ? -0.255 -26.367 -18.949 1.00 65.88 281 LEU A O 1
ATOM 2222 N N . GLU A 1 282 ? -0.507 -28.509 -19.537 1.00 72.12 282 GLU A N 1
ATOM 2223 C CA . GLU A 1 282 ? -1.882 -28.386 -20.029 1.00 72.12 282 GLU A CA 1
ATOM 2224 C C . GLU A 1 282 ? -2.924 -28.467 -18.909 1.00 72.12 282 GLU A C 1
ATOM 2226 O O . GLU A 1 282 ? -3.896 -27.726 -18.971 1.00 72.12 282 GLU A O 1
ATOM 2231 N N . LYS A 1 283 ? -2.700 -29.249 -17.843 1.00 67.56 283 LYS A N 1
ATOM 2232 C CA . LYS A 1 283 ? -3.560 -29.222 -16.641 1.00 67.56 283 LYS A CA 1
ATOM 2233 C C . LYS A 1 283 ? -3.569 -27.864 -15.931 1.00 67.56 283 LYS A C 1
ATOM 2235 O O . LYS A 1 283 ? -4.572 -27.511 -15.324 1.00 67.56 283 LYS A O 1
ATOM 2240 N N . GLU A 1 284 ? -2.489 -27.087 -16.025 1.00 53.91 284 GLU A N 1
ATOM 2241 C CA . GLU A 1 284 ? -2.472 -25.706 -15.527 1.00 53.91 284 GLU A CA 1
ATOM 2242 C C . GLU A 1 284 ? -3.277 -24.735 -16.410 1.00 53.91 284 GLU A C 1
ATOM 2244 O O . GLU A 1 284 ? -3.698 -23.694 -15.910 1.00 53.91 284 GLU A O 1
ATOM 2249 N N . LYS A 1 285 ? -3.562 -25.051 -17.687 1.00 56.47 285 LYS A N 1
ATOM 2250 C CA . LYS A 1 285 ? -4.376 -24.165 -18.548 1.00 56.47 285 LYS A CA 1
ATOM 2251 C C . LYS A 1 285 ? -5.795 -23.977 -18.017 1.00 56.47 285 LYS A C 1
ATOM 2253 O O . LYS A 1 285 ? -6.324 -22.879 -18.145 1.00 56.47 285 LYS A O 1
ATOM 2258 N N . ASP A 1 286 ? -6.359 -24.999 -17.376 1.00 50.72 286 ASP A N 1
ATOM 2259 C CA . ASP A 1 286 ? -7.713 -24.958 -16.806 1.00 50.72 286 ASP A CA 1
ATOM 2260 C C . ASP A 1 286 ? -7.758 -24.261 -15.428 1.00 50.72 286 ASP A C 1
ATOM 2262 O O . ASP A 1 286 ? -8.829 -24.042 -14.864 1.00 50.72 286 ASP A O 1
ATOM 2266 N N . HIS A 1 287 ? -6.598 -23.901 -14.864 1.00 51.97 287 HIS A N 1
ATOM 2267 C CA . HIS A 1 287 ? -6.472 -23.194 -13.580 1.00 51.97 287 HIS A CA 1
ATOM 2268 C C . HIS A 1 287 ? -5.804 -21.813 -13.700 1.00 51.97 287 HIS A C 1
ATOM 2270 O O . HIS A 1 287 ? -5.779 -21.052 -12.734 1.00 51.97 287 HIS A O 1
ATOM 2276 N N . LEU A 1 288 ? -5.299 -21.453 -14.883 1.00 46.41 288 LEU A N 1
ATOM 2277 C CA . LEU A 1 288 ? -4.643 -20.178 -15.172 1.00 46.41 288 LEU A CA 1
ATOM 2278 C C . LEU A 1 288 ? -5.550 -19.257 -16.001 1.00 46.41 288 LEU A C 1
ATOM 2280 O O . LEU A 1 288 ? -5.191 -18.820 -17.097 1.00 46.41 288 LEU A O 1
ATOM 2284 N N . GLU A 1 289 ? -6.705 -18.883 -15.451 1.00 42.94 289 GLU A N 1
ATOM 2285 C CA . GLU A 1 289 ? -7.477 -17.732 -15.936 1.00 42.94 289 GLU A CA 1
ATOM 2286 C C . GLU A 1 289 ? -6.711 -16.422 -15.648 1.00 42.94 289 GLU A C 1
ATOM 2288 O O . GLU A 1 289 ? -6.940 -15.707 -14.667 1.00 42.94 289 GLU A O 1
ATOM 2293 N N . GLY A 1 290 ? -5.747 -16.087 -16.511 1.00 44.28 290 GLY A N 1
ATOM 2294 C CA . GLY A 1 290 ? -5.152 -14.746 -16.541 1.00 44.28 290 GLY A CA 1
ATOM 2295 C C . GLY A 1 290 ? -3.650 -14.635 -16.782 1.00 44.28 290 GLY A C 1
ATOM 2296 O O . GLY A 1 290 ? -3.146 -13.511 -16.751 1.00 44.28 290 GLY A O 1
ATOM 2297 N N . LEU A 1 291 ? -2.923 -15.724 -17.050 1.00 36.69 291 LEU A N 1
ATOM 2298 C CA . LEU A 1 291 ? -1.574 -15.613 -17.613 1.00 36.69 291 LEU A CA 1
ATOM 2299 C C . LEU A 1 291 ? -1.681 -15.618 -19.145 1.00 36.69 291 LEU A C 1
ATOM 2301 O O . LEU A 1 291 ? -1.921 -16.677 -19.723 1.00 36.69 291 LEU A O 1
ATOM 2305 N N . PRO A 1 292 ? -1.517 -14.475 -19.844 1.00 38.25 292 PRO A N 1
ATOM 2306 C CA . PRO A 1 292 ? -1.422 -14.519 -21.296 1.00 38.25 292 PRO A CA 1
ATOM 2307 C C . PRO A 1 292 ? -0.219 -15.396 -21.673 1.00 38.25 292 PRO A C 1
ATOM 2309 O O . PRO A 1 292 ? 0.834 -15.262 -21.036 1.00 38.25 292 PRO A O 1
ATOM 2312 N N . PRO A 1 293 ? -0.335 -16.267 -22.693 1.00 40.69 293 PRO A N 1
ATOM 2313 C CA . PRO A 1 293 ? 0.757 -17.127 -23.112 1.00 40.69 293 PRO A CA 1
ATOM 2314 C C . PRO A 1 293 ? 1.879 -16.240 -23.651 1.00 40.69 293 PRO A C 1
ATOM 2316 O O . PRO A 1 293 ? 1.852 -15.779 -24.788 1.00 40.69 293 PRO A O 1
ATOM 2319 N N . LYS A 1 294 ? 2.872 -15.953 -22.812 1.00 40.94 294 LYS A N 1
ATOM 2320 C CA . LYS A 1 294 ? 4.136 -15.375 -23.255 1.00 40.94 294 LYS A CA 1
ATOM 2321 C C . LYS A 1 294 ? 5.077 -16.513 -23.610 1.00 40.94 294 LYS A C 1
ATOM 2323 O O . LYS A 1 294 ? 6.026 -16.787 -22.891 1.00 40.94 294 LYS A O 1
ATOM 2328 N N . TRP A 1 295 ? 4.805 -17.140 -24.744 1.00 35.31 295 TRP A N 1
ATOM 2329 C CA . TRP A 1 295 ? 5.790 -17.940 -25.457 1.00 35.31 295 TRP A CA 1
ATOM 2330 C C . TRP A 1 295 ? 5.731 -17.481 -26.914 1.00 35.31 295 TRP A C 1
ATOM 2332 O O . TRP A 1 295 ? 4.678 -17.632 -27.538 1.00 35.31 295 TRP A O 1
ATOM 2342 N N . PRO A 1 296 ? 6.779 -16.834 -27.451 1.00 38.16 296 PRO A N 1
ATOM 2343 C CA . PRO A 1 296 ? 6.896 -16.667 -28.891 1.00 38.16 296 PRO A CA 1
ATOM 2344 C C . PRO A 1 296 ? 7.018 -18.067 -29.503 1.00 38.16 296 PRO A C 1
ATOM 2346 O O . PRO A 1 296 ? 7.755 -18.899 -28.971 1.00 38.16 296 PRO A O 1
ATOM 2349 N N . GLY A 1 297 ? 6.241 -18.331 -30.553 1.00 35.16 297 GLY A N 1
ATOM 2350 C CA . GLY A 1 297 ? 6.487 -19.466 -31.443 1.00 35.16 297 GLY A CA 1
ATOM 2351 C C . GLY A 1 297 ? 7.680 -19.225 -32.354 1.00 35.16 297 GLY A C 1
ATOM 2352 O O . GLY A 1 297 ? 8.156 -18.066 -32.410 1.00 35.16 297 GLY A O 1
#

Radius of gyration: 24.82 Å; chains: 1; bounding box: 51×52×70 Å

Foldseek 3Di:
DAFDDPVRLLVVLVVLCVVLVFDKDKDFAAFQPALVSCCVPCVVPFAFEWDWFWKQWPPQFIEIEIEGSPQDDDQLVVLVQCVVLVGDDPDTDIDGDDQVCCCVQQSAGPQLDWLLSLLRRPPPRYAYEYEVSRVVGQWYWIHSRDRRMIMIGGSVSSCVNNVVSVHHYSYGHSPDDDDDPPDDDDDDDDDDDDPPPPPDPPPDPDPPDQPDDCVPDVVSSVVCVCVSVQQWDDDLWPPDIDGDPVNVVVVVVVCVVVVVVCVVVVDDDDDDDPDDDPVVVVVCVVVPPDDDPRTDD